Protein AF-A0A355GIW9-F1 (afdb_monomer_lite)

Structure (mmCIF, N/CA/C/O backbone):
data_AF-A0A355GIW9-F1
#
_entry.id   AF-A0A355GIW9-F1
#
loop_
_atom_site.group_PDB
_atom_site.id
_atom_site.type_symbol
_atom_site.label_atom_id
_atom_site.label_alt_id
_atom_site.label_comp_id
_atom_site.label_asym_id
_atom_site.label_entity_id
_atom_site.label_seq_id
_atom_site.pdbx_PDB_ins_code
_atom_site.Cartn_x
_atom_site.Cartn_y
_atom_site.Cartn_z
_atom_site.occupancy
_atom_site.B_iso_or_equiv
_atom_site.auth_seq_id
_atom_site.auth_comp_id
_atom_site.auth_asym_id
_atom_site.auth_atom_id
_atom_site.pdbx_PDB_model_num
ATOM 1 N N . ASN A 1 1 ? 7.119 7.080 -17.038 1.00 56.91 1 ASN A N 1
ATOM 2 C CA . ASN A 1 1 ? 6.873 5.894 -16.211 1.00 56.91 1 ASN A CA 1
ATOM 3 C C . ASN A 1 1 ? 5.396 5.656 -16.181 1.00 56.91 1 ASN A C 1
ATOM 5 O O . ASN A 1 1 ? 4.650 6.623 -16.058 1.00 56.91 1 ASN A O 1
ATOM 9 N N . THR A 1 2 ? 5.000 4.399 -16.321 1.00 73.69 2 THR A N 1
ATOM 10 C CA . THR A 1 2 ? 3.688 3.913 -15.894 1.00 73.69 2 THR A CA 1
ATOM 11 C C . THR A 1 2 ? 3.572 4.030 -14.368 1.00 73.69 2 THR A C 1
ATOM 13 O O . THR A 1 2 ? 4.429 4.629 -13.705 1.00 73.69 2 THR A O 1
ATOM 16 N N . PHE A 1 3 ? 2.480 3.539 -13.795 1.00 83.94 3 PHE A N 1
ATOM 17 C CA . PHE A 1 3 ? 2.420 3.336 -12.351 1.00 83.94 3 PHE A CA 1
ATOM 18 C C . PHE A 1 3 ? 3.537 2.382 -11.896 1.00 83.94 3 PHE A C 1
ATOM 20 O O . PHE A 1 3 ? 4.039 1.584 -12.685 1.00 83.94 3 PHE A O 1
ATOM 27 N N . ASN A 1 4 ? 3.918 2.440 -10.618 1.00 89.56 4 ASN A N 1
ATOM 28 C CA . ASN A 1 4 ? 4.514 1.251 -10.009 1.00 89.56 4 ASN A CA 1
ATOM 29 C C . ASN A 1 4 ? 3.419 0.176 -9.991 1.00 89.56 4 ASN A C 1
ATOM 31 O O . ASN A 1 4 ? 2.281 0.471 -9.626 1.00 89.56 4 ASN A O 1
ATOM 35 N N . GLU A 1 5 ? 3.737 -1.048 -10.389 1.00 92.94 5 GLU A N 1
ATOM 36 C CA . GLU A 1 5 ? 2.742 -2.106 -10.570 1.00 92.94 5 GLU A CA 1
ATOM 37 C C . GLU A 1 5 ? 3.078 -3.312 -9.700 1.00 92.94 5 GLU A C 1
ATOM 39 O O . GLU A 1 5 ? 4.201 -3.816 -9.708 1.00 92.94 5 GLU A O 1
ATOM 44 N N . ILE A 1 6 ? 2.082 -3.800 -8.963 1.00 95.31 6 ILE A N 1
ATOM 45 C CA . ILE A 1 6 ? 2.137 -5.098 -8.293 1.00 95.31 6 ILE A CA 1
ATOM 46 C C . ILE A 1 6 ? 1.327 -6.057 -9.159 1.00 95.31 6 ILE A C 1
ATOM 48 O O . ILE A 1 6 ? 0.108 -5.920 -9.289 1.00 95.31 6 ILE A O 1
ATOM 52 N N . ASN A 1 7 ? 2.024 -7.008 -9.776 1.00 94.38 7 ASN A N 1
ATOM 53 C CA . ASN A 1 7 ? 1.465 -7.913 -10.773 1.00 94.38 7 ASN A CA 1
ATOM 54 C C . ASN A 1 7 ? 1.304 -9.328 -10.213 1.00 94.38 7 ASN A C 1
ATOM 56 O O . ASN A 1 7 ? 2.216 -9.870 -9.591 1.00 94.38 7 ASN A O 1
ATOM 60 N N . PHE A 1 8 ? 0.155 -9.947 -10.485 1.00 92.12 8 PHE A N 1
ATOM 61 C CA . PHE A 1 8 ? -0.030 -11.384 -10.309 1.00 92.12 8 PHE A CA 1
ATOM 62 C C . PHE A 1 8 ? 0.311 -12.064 -11.634 1.00 92.12 8 PHE A C 1
ATOM 64 O O . PHE A 1 8 ? -0.435 -11.924 -12.601 1.00 92.12 8 PHE A O 1
ATOM 71 N N . LEU A 1 9 ? 1.470 -12.726 -11.699 1.00 92.31 9 LEU A N 1
ATOM 72 C CA . LEU A 1 9 ? 2.023 -13.226 -12.958 1.00 92.31 9 LEU A CA 1
ATOM 73 C C . LEU A 1 9 ? 1.238 -14.436 -13.475 1.00 92.31 9 LEU A C 1
ATOM 75 O O . LEU A 1 9 ? 1.176 -15.480 -12.827 1.00 92.31 9 LEU A O 1
ATOM 79 N N . ILE A 1 10 ? 0.682 -14.293 -14.674 1.00 91.12 10 ILE A N 1
ATOM 80 C CA . ILE A 1 10 ? -0.056 -15.328 -15.392 1.00 91.12 10 ILE A CA 1
ATOM 81 C C . ILE A 1 10 ? 0.784 -15.746 -16.607 1.00 91.12 10 ILE A C 1
ATOM 83 O O . ILE A 1 10 ? 1.201 -14.883 -17.385 1.00 91.12 10 ILE A O 1
ATOM 87 N N . PRO A 1 11 ? 1.049 -17.049 -16.805 1.00 92.06 11 PRO A N 1
ATOM 88 C CA . PRO A 1 11 ? 1.782 -17.522 -17.974 1.00 92.06 11 PRO A CA 1
ATOM 89 C C . PRO A 1 11 ? 1.174 -17.022 -19.292 1.00 92.06 11 PRO A C 1
ATOM 91 O O . PRO A 1 11 ? -0.037 -17.093 -19.493 1.00 92.06 11 PRO A O 1
ATOM 94 N N . GLY A 1 12 ? 2.024 -16.524 -20.193 1.00 89.94 12 GLY A N 1
ATOM 95 C CA . GLY A 1 12 ? 1.613 -16.012 -21.506 1.00 89.94 12 GLY A CA 1
ATOM 96 C C . GLY A 1 12 ? 0.966 -14.622 -21.494 1.00 89.94 12 GLY A C 1
ATOM 97 O O . GLY A 1 12 ? 0.492 -14.175 -22.536 1.00 89.94 12 GLY A O 1
ATOM 98 N N . LYS A 1 13 ? 0.925 -13.937 -20.345 1.00 92.25 13 LYS A N 1
ATOM 99 C CA . LYS A 1 13 ? 0.470 -12.547 -20.231 1.00 92.25 13 LYS A CA 1
ATOM 100 C C . LYS A 1 13 ? 1.646 -11.570 -20.192 1.00 92.25 13 LYS A C 1
ATOM 102 O O . LYS A 1 13 ? 2.731 -11.912 -19.724 1.00 92.25 13 LYS A O 1
ATOM 107 N N . ALA A 1 14 ? 1.404 -10.353 -20.673 1.00 92.62 14 ALA A N 1
ATOM 108 C CA . ALA A 1 14 ? 2.363 -9.253 -20.693 1.00 92.62 14 ALA A CA 1
ATOM 109 C C . ALA A 1 14 ? 1.962 -8.178 -19.678 1.00 92.62 14 ALA A C 1
ATOM 111 O O . ALA A 1 14 ? 0.774 -7.931 -19.504 1.00 92.62 14 ALA A O 1
ATOM 112 N N . TYR A 1 15 ? 2.926 -7.535 -19.021 1.00 91.31 15 TYR A N 1
ATOM 113 C CA . TYR A 1 15 ? 2.675 -6.529 -17.981 1.00 91.31 15 TYR A CA 1
ATOM 114 C C . TYR A 1 15 ? 3.550 -5.301 -18.212 1.00 91.31 15 TYR A C 1
ATOM 116 O O . TYR A 1 15 ? 4.698 -5.430 -18.644 1.00 91.31 15 TYR A O 1
ATOM 124 N N . GLY A 1 16 ? 3.022 -4.124 -17.888 1.00 88.44 16 GLY A N 1
ATOM 125 C CA . GLY A 1 16 ? 3.700 -2.857 -18.113 1.00 88.44 16 GLY A CA 1
ATOM 126 C C . GLY A 1 16 ? 3.882 -2.533 -19.599 1.00 88.44 16 GLY A C 1
ATOM 127 O O . GLY A 1 16 ? 3.046 -2.840 -20.446 1.00 88.44 16 GLY A O 1
ATOM 128 N N . VAL A 1 17 ? 4.987 -1.860 -19.917 1.00 87.38 17 VAL A N 1
ATOM 129 C CA . VAL A 1 17 ? 5.264 -1.362 -21.270 1.00 87.38 17 VAL A CA 1
ATOM 130 C C . VAL A 1 17 ? 6.021 -2.413 -22.093 1.00 87.38 17 VAL A C 1
ATOM 132 O O . VAL A 1 17 ? 7.031 -2.925 -21.601 1.00 87.38 17 VAL A O 1
ATOM 135 N N . PRO A 1 18 ? 5.625 -2.675 -23.358 1.00 88.62 18 PRO A N 1
ATOM 136 C CA . PRO A 1 18 ? 6.350 -3.583 -24.242 1.00 88.62 18 PRO A CA 1
ATOM 137 C C . PRO A 1 18 ? 7.831 -3.215 -24.373 1.00 88.62 18 PRO A C 1
ATOM 139 O O . PRO A 1 18 ? 8.194 -2.053 -24.590 1.00 88.62 18 PRO A O 1
ATOM 142 N N . SER A 1 19 ? 8.704 -4.216 -24.290 1.00 88.50 19 SER A N 1
ATOM 143 C CA . SER A 1 19 ? 10.127 -4.023 -24.543 1.00 88.50 19 SER A CA 1
ATOM 144 C C . SER A 1 19 ? 10.398 -3.770 -26.031 1.00 88.50 19 SER A C 1
ATOM 146 O O . SER A 1 19 ? 9.592 -4.070 -26.911 1.00 88.50 19 SER A O 1
ATOM 148 N N . GLN A 1 20 ? 11.603 -3.296 -26.358 1.00 89.50 20 GLN A N 1
ATOM 149 C CA . GLN A 1 20 ? 12.039 -3.196 -27.759 1.00 89.50 20 GLN A CA 1
ATOM 150 C C . GLN A 1 20 ? 12.025 -4.551 -28.485 1.00 89.50 20 GLN A C 1
ATOM 152 O O . GLN A 1 20 ? 11.912 -4.590 -29.708 1.00 89.50 20 GLN A O 1
ATOM 157 N N . SER A 1 21 ? 12.161 -5.663 -27.756 1.00 92.69 21 SER A N 1
ATOM 158 C CA . SER A 1 21 ? 12.080 -6.999 -28.349 1.00 92.69 21 SER A CA 1
ATOM 159 C C . SER A 1 21 ? 10.642 -7.372 -28.692 1.00 92.69 21 SER A C 1
ATOM 161 O O . SER A 1 21 ? 10.393 -7.816 -29.810 1.00 92.69 21 SER A O 1
ATOM 163 N N . ASP A 1 22 ? 9.710 -7.120 -27.771 1.00 92.06 22 ASP A N 1
ATOM 164 C CA . ASP A 1 22 ? 8.272 -7.346 -27.963 1.00 92.06 22 ASP A CA 1
ATOM 165 C C . ASP A 1 22 ? 7.765 -6.584 -29.194 1.00 92.06 22 ASP A C 1
ATOM 167 O O . ASP A 1 22 ? 7.114 -7.152 -30.069 1.00 92.06 22 ASP A O 1
ATOM 171 N N . LEU A 1 23 ? 8.180 -5.319 -29.342 1.00 91.50 23 LEU A N 1
ATOM 172 C CA . LEU A 1 23 ? 7.844 -4.487 -30.501 1.00 91.50 23 LEU A CA 1
ATOM 173 C C . LEU A 1 23 ? 8.399 -5.038 -31.822 1.00 91.50 23 LEU A C 1
ATOM 175 O O . LEU A 1 23 ? 7.697 -5.031 -32.833 1.00 91.50 23 LEU A O 1
ATOM 179 N N . ARG A 1 24 ? 9.653 -5.514 -31.837 1.00 94.94 24 ARG A N 1
ATOM 180 C CA . ARG A 1 24 ? 10.272 -6.085 -33.047 1.00 94.94 24 ARG A CA 1
ATOM 181 C C . ARG A 1 24 ? 9.613 -7.394 -33.467 1.00 94.94 24 ARG A C 1
ATOM 183 O O . ARG A 1 24 ? 9.392 -7.600 -34.658 1.00 94.94 24 ARG A O 1
ATOM 190 N N . ASN A 1 25 ? 9.306 -8.253 -32.500 1.00 95.00 25 ASN A N 1
ATOM 191 C CA . ASN A 1 25 ? 8.753 -9.582 -32.748 1.00 95.00 25 ASN A CA 1
ATOM 192 C C . ASN A 1 25 ? 7.223 -9.576 -32.867 1.00 95.00 25 ASN A C 1
ATOM 194 O O . ASN A 1 25 ? 6.648 -10.551 -33.339 1.00 95.00 25 ASN A O 1
ATOM 198 N N . LYS A 1 26 ? 6.573 -8.465 -32.493 1.00 92.38 26 LYS A N 1
ATOM 199 C CA . LYS A 1 26 ? 5.115 -8.316 -32.386 1.00 92.38 26 LYS A CA 1
ATOM 200 C C . LYS A 1 26 ? 4.488 -9.309 -31.402 1.00 92.38 26 LYS A C 1
ATOM 202 O O . LYS A 1 26 ? 3.400 -9.827 -31.637 1.00 92.38 26 LYS A O 1
ATOM 207 N N . GLU A 1 27 ? 5.177 -9.548 -30.296 1.00 91.31 27 GLU A N 1
ATOM 208 C CA . GLU A 1 27 ? 4.739 -10.417 -29.202 1.00 91.31 27 GLU A CA 1
ATOM 209 C C . GLU A 1 27 ? 4.403 -9.560 -27.977 1.00 91.31 27 GLU A C 1
ATOM 211 O O . GLU A 1 27 ? 4.882 -8.436 -27.876 1.00 91.31 27 GLU A O 1
ATOM 216 N N . ASN A 1 28 ? 3.578 -10.064 -27.050 1.00 88.50 28 ASN A N 1
ATOM 217 C CA . ASN A 1 28 ? 3.323 -9.414 -25.750 1.00 88.50 28 ASN A CA 1
ATOM 218 C C . ASN A 1 28 ? 2.837 -7.949 -25.830 1.00 88.50 28 ASN A C 1
ATOM 220 O O . ASN A 1 28 ? 3.116 -7.144 -24.945 1.00 88.50 28 ASN A O 1
ATOM 224 N N . LEU A 1 29 ? 2.125 -7.586 -26.902 1.00 87.81 29 LEU A N 1
ATOM 225 C CA . LEU A 1 29 ? 1.698 -6.202 -27.145 1.00 87.81 29 LEU A CA 1
ATOM 226 C C . LEU A 1 29 ? 0.423 -5.809 -26.385 1.00 87.81 29 LEU A C 1
ATOM 228 O O . LEU A 1 29 ? 0.154 -4.621 -26.223 1.00 87.81 29 LEU A O 1
ATOM 232 N N . GLU A 1 30 ? -0.369 -6.790 -25.952 1.00 91.06 30 GLU A N 1
ATOM 233 C CA . GLU A 1 30 ? -1.575 -6.562 -25.157 1.00 91.06 30 GLU A CA 1
ATOM 234 C C . GLU A 1 30 ? -1.224 -6.586 -23.667 1.00 91.06 30 GLU A C 1
ATOM 236 O O . GLU A 1 30 ? -0.907 -7.637 -23.103 1.00 91.06 30 GLU A O 1
ATOM 241 N N . GLU A 1 31 ? -1.277 -5.414 -23.034 1.00 89.88 31 GLU A N 1
ATOM 242 C CA . GLU A 1 31 ? -1.053 -5.271 -21.599 1.00 89.88 31 GLU A CA 1
ATOM 243 C C . GLU A 1 31 ? -2.137 -6.016 -20.809 1.00 89.88 31 GLU A C 1
ATOM 245 O O . GLU A 1 31 ? -3.339 -5.832 -21.000 1.00 89.88 31 GLU A O 1
ATOM 250 N N . THR A 1 32 ? -1.702 -6.829 -19.856 1.00 92.12 32 THR A N 1
ATOM 251 C CA . THR A 1 32 ? -2.548 -7.347 -18.788 1.00 92.12 32 THR A CA 1
ATOM 252 C C . THR A 1 32 ? -2.526 -6.366 -17.638 1.00 92.12 32 THR A C 1
ATOM 254 O O . THR A 1 32 ? -1.472 -6.083 -17.070 1.00 92.12 32 THR A O 1
ATOM 257 N N . ARG A 1 33 ? -3.713 -5.877 -17.278 1.00 90.44 33 ARG A N 1
ATOM 258 C CA . ARG A 1 33 ? -3.872 -4.910 -16.198 1.00 90.44 33 ARG A CA 1
ATOM 259 C C . ARG A 1 33 ? -3.238 -5.427 -14.907 1.00 90.44 33 ARG A C 1
ATOM 261 O O . ARG A 1 33 ? -3.508 -6.552 -14.479 1.00 90.44 33 ARG A O 1
ATOM 268 N N . ALA A 1 34 ? -2.433 -4.574 -14.282 1.00 93.31 34 ALA A N 1
ATOM 269 C CA . ALA A 1 34 ? -1.824 -4.870 -12.996 1.00 93.31 34 ALA A CA 1
ATOM 270 C C . ALA A 1 34 ? -2.870 -5.119 -11.906 1.00 93.31 34 ALA A C 1
ATOM 272 O O . ALA A 1 34 ? -3.926 -4.482 -11.886 1.00 93.31 34 ALA A O 1
ATOM 273 N N . ALA A 1 35 ? -2.540 -5.998 -10.956 1.00 94.62 35 ALA A N 1
ATOM 274 C CA . ALA A 1 35 ? -3.414 -6.255 -9.816 1.00 94.62 35 ALA A CA 1
ATOM 275 C C . ALA A 1 35 ? -3.524 -5.019 -8.914 1.00 94.62 35 ALA A C 1
ATOM 277 O O . ALA A 1 35 ? -4.592 -4.709 -8.392 1.00 94.62 35 ALA A O 1
ATOM 278 N N . ILE A 1 36 ? -2.423 -4.283 -8.749 1.00 95.50 36 ILE A N 1
ATOM 279 C CA . ILE A 1 36 ? -2.423 -2.998 -8.051 1.00 95.50 36 ILE A CA 1
ATOM 280 C C . ILE A 1 36 ? -1.559 -2.012 -8.828 1.00 95.50 36 ILE A C 1
ATOM 282 O O . ILE A 1 36 ? -0.366 -2.241 -9.026 1.00 95.50 36 ILE A O 1
ATOM 286 N N . GLN A 1 37 ? -2.158 -0.892 -9.225 1.00 93.25 37 GLN A N 1
ATOM 287 C CA . GLN A 1 37 ? -1.441 0.284 -9.711 1.00 93.25 37 GLN A CA 1
ATOM 288 C C . GLN A 1 37 ? -1.155 1.188 -8.511 1.00 93.25 37 GLN A C 1
ATOM 290 O O . GLN A 1 37 ? -2.064 1.796 -7.948 1.00 93.25 37 GLN A O 1
ATOM 295 N N . VAL A 1 38 ? 0.102 1.240 -8.076 1.00 93.50 38 VAL A N 1
ATOM 296 C CA . VAL A 1 38 ? 0.498 1.993 -6.885 1.00 93.50 38 VAL A CA 1
ATOM 297 C C . VAL A 1 38 ? 0.581 3.489 -7.235 1.00 93.50 38 VAL A C 1
ATOM 299 O O . VAL A 1 38 ? 1.312 3.859 -8.161 1.00 93.50 38 VAL A O 1
ATOM 302 N N . PRO A 1 39 ? -0.142 4.368 -6.513 1.00 88.06 39 PRO A N 1
ATOM 303 C CA . PRO A 1 39 ? -0.244 5.785 -6.850 1.00 88.06 39 PRO A CA 1
ATOM 304 C C . PRO A 1 39 ? 1.096 6.530 -6.954 1.00 88.06 39 PRO A C 1
ATOM 306 O O . PRO A 1 39 ? 1.987 6.371 -6.116 1.00 88.06 39 PRO A O 1
ATOM 309 N N . HIS A 1 40 ? 1.187 7.440 -7.927 1.00 84.69 40 HIS A N 1
ATOM 310 C CA . HIS A 1 40 ? 2.259 8.430 -8.082 1.00 84.69 40 HIS A CA 1
ATOM 311 C C . HIS A 1 40 ? 1.661 9.843 -7.915 1.00 84.69 40 HIS A C 1
ATOM 313 O O . HIS A 1 40 ? 0.534 10.066 -8.347 1.00 84.69 40 HIS A O 1
ATOM 319 N N . PRO A 1 41 ? 2.353 10.824 -7.303 1.00 84.31 41 PRO A N 1
ATOM 320 C CA . PRO A 1 41 ? 3.707 10.781 -6.749 1.00 84.31 41 PRO A CA 1
ATOM 321 C C . PRO A 1 41 ? 3.765 10.274 -5.301 1.00 84.31 41 PRO A C 1
ATOM 323 O O . PRO A 1 41 ? 4.744 10.563 -4.617 1.00 84.31 41 PRO A O 1
ATOM 326 N N . TRP A 1 42 ? 2.733 9.569 -4.819 1.00 89.50 42 TRP A N 1
ATOM 327 C CA . TRP A 1 42 ? 2.754 8.974 -3.480 1.00 89.50 42 TRP A CA 1
ATOM 328 C C . TRP A 1 42 ? 3.908 7.979 -3.323 1.00 89.50 42 TRP A C 1
ATOM 330 O O . TRP A 1 42 ? 4.671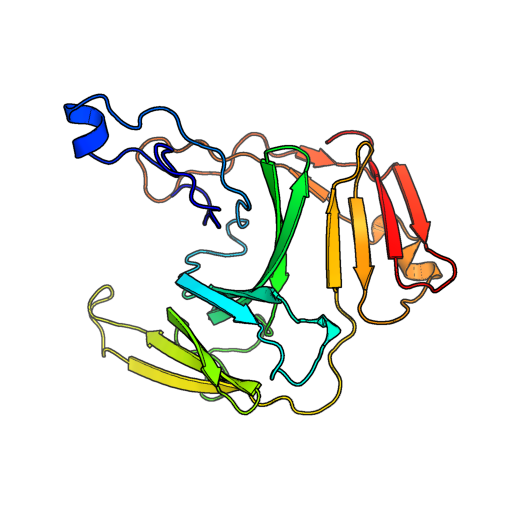 8.070 -2.376 1.00 89.50 42 TRP A O 1
ATOM 340 N N . THR A 1 43 ? 4.098 7.099 -4.300 1.00 91.50 43 THR A N 1
ATOM 341 C CA . THR A 1 43 ? 5.326 6.313 -4.471 1.00 91.50 43 THR A CA 1
ATOM 342 C C . THR A 1 43 ? 6.029 6.737 -5.755 1.00 91.50 43 THR A C 1
ATOM 344 O O . THR A 1 43 ? 5.407 7.319 -6.653 1.00 91.50 43 THR A O 1
ATOM 347 N N . ARG A 1 44 ? 7.333 6.472 -5.863 1.00 89.06 44 ARG A N 1
ATOM 348 C CA . ARG A 1 44 ? 8.113 6.756 -7.077 1.00 89.06 44 ARG A CA 1
ATOM 349 C C . ARG A 1 44 ? 8.926 5.573 -7.568 1.00 89.06 44 ARG A C 1
ATOM 351 O O . ARG A 1 44 ? 9.152 5.488 -8.769 1.00 89.06 44 ARG A O 1
ATOM 358 N N . SER A 1 45 ? 9.341 4.680 -6.680 1.00 90.38 45 SER A N 1
ATOM 359 C CA . SER A 1 45 ? 10.150 3.515 -7.017 1.00 90.38 45 SER A CA 1
ATOM 360 C C . SER A 1 45 ? 9.923 2.442 -5.960 1.00 90.38 45 SER A C 1
ATOM 362 O O . SER A 1 45 ? 10.644 2.362 -4.959 1.00 90.38 45 SER A O 1
ATOM 364 N N . VAL A 1 46 ? 8.886 1.634 -6.183 1.00 94.56 46 VAL A N 1
ATOM 365 C CA . VAL A 1 46 ? 8.593 0.466 -5.351 1.00 94.56 46 VAL A CA 1
ATOM 366 C C . VAL A 1 46 ? 9.425 -0.699 -5.874 1.00 94.56 46 VAL A C 1
ATOM 368 O O . VAL A 1 46 ? 9.328 -1.062 -7.041 1.00 94.56 46 VAL A O 1
ATOM 371 N N . ASN A 1 47 ? 10.259 -1.263 -5.008 1.00 94.06 47 ASN A N 1
ATOM 372 C CA . ASN A 1 47 ? 11.230 -2.300 -5.344 1.00 94.06 47 ASN A CA 1
ATOM 373 C C . ASN A 1 47 ? 10.857 -3.615 -4.657 1.00 94.06 47 ASN A C 1
ATOM 375 O O . ASN A 1 47 ? 9.711 -4.038 -4.762 1.00 94.06 47 ASN A O 1
ATOM 379 N N . GLY A 1 48 ? 11.804 -4.272 -3.980 1.00 95.62 48 GLY A N 1
ATOM 380 C CA . GLY A 1 48 ? 11.631 -5.598 -3.398 1.00 95.62 48 GLY A CA 1
ATOM 381 C C . GLY A 1 48 ? 10.288 -5.776 -2.697 1.00 95.62 48 GLY A C 1
ATOM 382 O O . GLY A 1 48 ? 9.886 -4.945 -1.879 1.00 95.62 48 GLY A O 1
ATOM 383 N N . LEU A 1 49 ? 9.617 -6.871 -3.045 1.00 97.19 49 LEU A N 1
ATOM 384 C CA . LEU A 1 49 ? 8.336 -7.269 -2.484 1.00 97.19 49 LEU A CA 1
ATOM 385 C C . LEU A 1 49 ? 8.507 -8.545 -1.661 1.00 97.19 49 LEU A C 1
ATOM 387 O O . LEU A 1 49 ? 9.297 -9.423 -2.010 1.00 97.19 49 LEU A O 1
ATOM 391 N N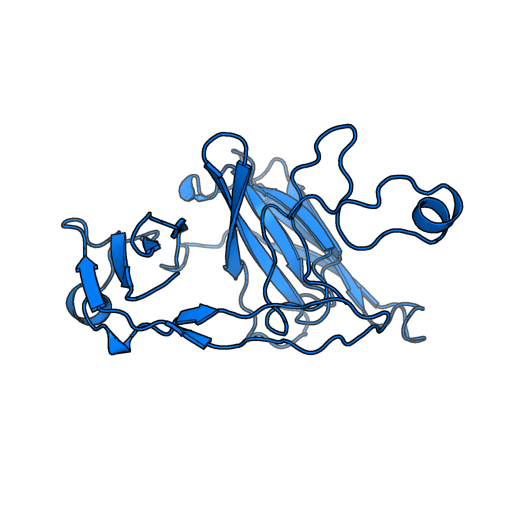 . THR A 1 50 ? 7.738 -8.675 -0.587 1.00 96.94 50 THR A N 1
ATOM 392 C CA . THR A 1 50 ? 7.598 -9.935 0.155 1.00 96.94 50 THR A CA 1
ATOM 393 C C . THR A 1 50 ? 6.199 -10.041 0.750 1.00 96.94 50 THR A C 1
ATOM 395 O O . THR A 1 50 ? 5.467 -9.055 0.774 1.00 96.94 50 THR A O 1
ATOM 398 N N . CYS A 1 51 ? 5.819 -11.220 1.230 1.00 96.62 51 CYS A N 1
ATOM 399 C CA . CYS A 1 51 ? 4.592 -11.408 2.004 1.00 96.62 51 CYS A CA 1
ATOM 400 C C . CYS A 1 51 ? 4.943 -11.574 3.482 1.00 96.62 51 CYS A C 1
ATOM 402 O O . CYS A 1 51 ? 5.953 -12.194 3.823 1.00 96.62 51 CYS A O 1
ATOM 404 N N . ILE A 1 52 ? 4.109 -11.029 4.362 1.00 96.69 52 ILE A N 1
ATOM 405 C CA . ILE A 1 52 ? 4.274 -11.139 5.808 1.00 96.69 52 ILE A CA 1
ATOM 406 C C . ILE A 1 52 ? 3.932 -12.576 6.223 1.00 96.69 52 ILE A C 1
ATOM 408 O O . ILE A 1 52 ? 2.791 -13.010 6.058 1.00 96.69 52 ILE A O 1
ATOM 412 N N . PRO A 1 53 ? 4.891 -13.335 6.771 1.00 96.19 53 PRO A N 1
ATOM 413 C CA . PRO A 1 53 ? 4.679 -14.733 7.102 1.00 96.19 53 PRO A CA 1
ATOM 414 C C . PRO A 1 53 ? 4.082 -14.899 8.507 1.00 96.19 53 PRO A C 1
ATOM 416 O O . PRO A 1 53 ? 4.104 -13.984 9.331 1.00 96.19 53 PRO A O 1
ATOM 419 N N . LYS A 1 54 ? 3.626 -16.117 8.817 1.00 95.44 54 LYS A N 1
ATOM 420 C CA . LYS A 1 54 ? 2.958 -16.455 10.088 1.00 95.44 54 LYS A CA 1
ATOM 421 C C . LYS A 1 54 ? 3.832 -16.326 11.340 1.00 95.44 54 LYS A C 1
ATOM 423 O O . LYS A 1 54 ? 3.305 -16.314 12.444 1.00 95.44 54 LYS A O 1
ATO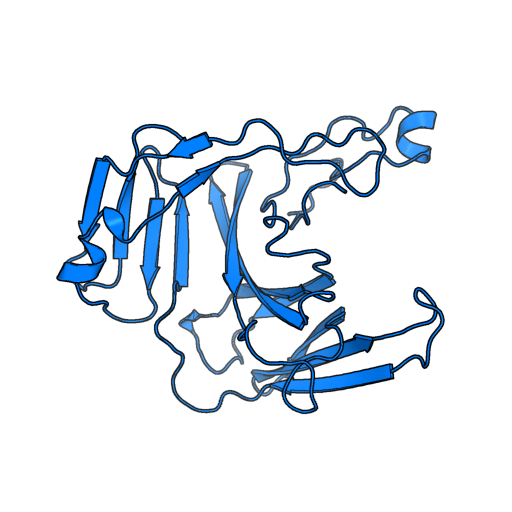M 428 N N . GLN A 1 55 ? 5.156 -16.249 11.197 1.00 92.75 55 GLN A N 1
ATOM 429 C CA . GLN A 1 55 ? 6.053 -15.966 12.324 1.00 92.75 55 GLN A CA 1
ATOM 430 C C . GLN A 1 55 ? 6.126 -14.477 12.702 1.00 92.75 55 GLN A C 1
ATOM 432 O O . GLN A 1 55 ? 6.826 -14.129 13.649 1.00 92.75 55 GLN A O 1
ATOM 437 N N . PHE A 1 56 ? 5.469 -13.582 11.959 1.00 95.00 56 PHE A N 1
ATOM 438 C CA . PHE A 1 56 ? 5.406 -12.172 12.332 1.00 95.00 56 PHE A CA 1
ATOM 439 C C . PHE A 1 56 ? 4.593 -11.981 13.625 1.00 95.00 56 PHE A C 1
ATOM 441 O O . PHE A 1 56 ? 3.702 -12.764 13.935 1.00 95.00 56 PHE A O 1
ATOM 448 N N . ALA A 1 57 ? 4.887 -10.933 14.397 1.00 93.19 57 ALA A N 1
ATOM 449 C CA . ALA A 1 57 ? 4.291 -10.760 15.727 1.00 93.19 57 ALA A CA 1
ATOM 450 C C . ALA A 1 57 ? 2.783 -10.441 15.716 1.00 93.19 57 ALA A C 1
ATOM 452 O O . ALA A 1 57 ? 2.130 -10.566 16.750 1.00 93.19 57 ALA A O 1
ATOM 453 N N . TYR A 1 58 ? 2.236 -10.009 14.576 1.00 93.06 58 TYR A N 1
ATOM 454 C CA . TYR A 1 58 ? 0.841 -9.591 14.456 1.00 93.06 58 TYR A CA 1
ATOM 455 C C . TYR A 1 58 ? 0.131 -10.399 13.371 1.00 93.06 58 TYR A C 1
ATOM 457 O O . TYR A 1 58 ? 0.367 -10.200 12.179 1.00 93.06 58 TYR A O 1
ATOM 465 N N . ASP A 1 59 ? -0.776 -11.271 13.798 1.00 94.06 59 ASP A N 1
ATOM 466 C CA . ASP A 1 59 ? -1.570 -12.153 12.936 1.00 94.06 59 ASP A CA 1
ATOM 467 C C . ASP A 1 59 ? -2.460 -11.410 11.935 1.00 94.06 59 ASP A C 1
ATOM 469 O O . ASP A 1 59 ? -2.609 -11.827 10.790 1.00 94.06 59 ASP A O 1
ATOM 473 N N . SER A 1 60 ? -2.975 -10.249 12.334 1.00 93.69 60 SER A N 1
ATOM 474 C CA . SER A 1 60 ? -3.777 -9.349 11.502 1.00 93.69 60 SER A CA 1
ATOM 475 C C . SER A 1 60 ? -3.059 -8.832 10.249 1.00 93.69 60 SER A C 1
ATOM 477 O O . SER A 1 60 ? -3.707 -8.222 9.396 1.00 93.69 60 SER A O 1
ATOM 479 N N . LEU A 1 61 ? -1.747 -9.061 10.146 1.00 95.38 61 LEU A N 1
ATOM 480 C CA . LEU A 1 61 ? -0.905 -8.683 9.016 1.00 95.38 61 LEU A CA 1
ATOM 481 C C . LEU A 1 61 ? -0.447 -9.878 8.168 1.00 95.38 61 LEU A C 1
ATOM 483 O O . LEU A 1 61 ? 0.202 -9.659 7.150 1.00 95.38 61 LEU A O 1
ATOM 487 N N . PHE A 1 62 ? -0.754 -11.121 8.548 1.00 96.19 62 PHE A N 1
ATOM 488 C CA . PHE A 1 62 ? -0.322 -12.300 7.792 1.00 96.19 62 PHE A CA 1
ATOM 489 C C . PHE A 1 62 ? -0.826 -12.282 6.348 1.00 96.19 62 PHE A C 1
ATOM 491 O O . PHE A 1 62 ? -1.922 -11.800 6.064 1.00 96.19 62 PHE A O 1
ATOM 498 N N . ASP A 1 63 ? 0.008 -12.802 5.447 1.00 95.50 63 ASP A N 1
ATOM 499 C CA . ASP A 1 63 ? -0.218 -12.927 4.002 1.00 95.50 63 ASP A CA 1
ATOM 500 C C . ASP A 1 63 ? -0.391 -11.593 3.252 1.00 95.50 63 ASP A C 1
ATOM 502 O O . ASP A 1 63 ? -0.526 -11.565 2.029 1.00 95.50 63 ASP A O 1
ATOM 506 N N . GLN A 1 64 ? -0.313 -10.465 3.957 1.00 97.00 64 GLN A N 1
ATOM 507 C CA . GLN A 1 64 ? -0.277 -9.148 3.340 1.00 97.00 64 GLN A CA 1
ATOM 508 C C . GLN A 1 64 ? 1.115 -8.873 2.783 1.00 97.00 64 GLN A C 1
ATOM 510 O O . GLN A 1 64 ? 2.128 -9.357 3.291 1.00 97.00 64 GLN A O 1
ATOM 515 N N . GLY A 1 65 ? 1.172 -8.082 1.725 1.00 97.62 65 GLY A N 1
ATOM 516 C CA . GLY A 1 65 ? 2.411 -7.753 1.055 1.00 97.62 65 GLY A CA 1
ATOM 517 C C . GLY A 1 65 ? 3.146 -6.581 1.692 1.00 97.62 65 GLY A C 1
ATOM 518 O O . GLY A 1 65 ? 2.526 -5.672 2.240 1.00 97.62 65 GLY A O 1
ATOM 519 N N . LEU A 1 66 ? 4.468 -6.574 1.561 1.00 97.94 66 LEU A N 1
ATOM 520 C CA . LEU A 1 66 ? 5.350 -5.442 1.834 1.00 97.94 66 LEU A CA 1
ATOM 521 C C . LEU A 1 66 ? 6.080 -5.045 0.557 1.00 97.94 66 LEU A C 1
ATOM 523 O O . LEU A 1 66 ? 6.439 -5.914 -0.235 1.00 97.94 66 LEU A O 1
ATOM 527 N N . GLY A 1 67 ? 6.343 -3.751 0.393 1.00 97.75 67 GLY A N 1
ATOM 528 C CA . GLY A 1 67 ? 7.144 -3.222 -0.707 1.00 97.75 67 GLY A CA 1
ATOM 529 C C . GLY A 1 67 ? 8.094 -2.115 -0.267 1.00 97.75 67 GLY A C 1
ATOM 530 O O . GLY A 1 67 ? 7.815 -1.375 0.676 1.00 97.75 67 GLY A O 1
ATOM 531 N N . CYS A 1 68 ? 9.226 -2.006 -0.952 1.00 97.12 68 CYS A N 1
ATOM 532 C CA . CYS A 1 68 ? 10.291 -1.054 -0.642 1.00 97.12 68 CYS A CA 1
ATOM 533 C C . CYS A 1 68 ? 10.195 0.221 -1.494 1.00 97.12 68 CYS A C 1
ATOM 535 O O . CYS A 1 68 ? 10.587 0.188 -2.656 1.00 97.12 68 CYS A O 1
ATOM 537 N N . GLU A 1 69 ? 9.725 1.345 -0.940 1.00 95.06 69 GLU A N 1
ATOM 538 C CA . GLU A 1 69 ? 9.721 2.632 -1.652 1.00 95.06 69 GLU A CA 1
ATOM 539 C C . GLU A 1 69 ? 11.064 3.353 -1.470 1.00 95.06 69 GLU A C 1
ATOM 541 O O . GLU A 1 69 ? 11.367 3.908 -0.410 1.00 95.06 69 GLU A O 1
ATOM 546 N N . TYR A 1 70 ? 11.869 3.358 -2.531 1.00 93.06 70 TYR A N 1
ATOM 547 C CA . TYR A 1 70 ? 13.244 3.852 -2.518 1.00 93.06 70 TYR A CA 1
ATOM 548 C C . TYR A 1 70 ? 13.340 5.364 -2.331 1.00 93.06 70 TYR A C 1
ATOM 550 O O . TYR A 1 70 ? 14.072 5.840 -1.466 1.00 93.06 70 TYR A O 1
ATOM 558 N N . ASN A 1 71 ? 12.621 6.137 -3.150 1.00 89.62 71 ASN A N 1
ATOM 559 C CA . ASN A 1 71 ? 12.829 7.582 -3.217 1.00 89.62 71 ASN A CA 1
ATOM 560 C C . ASN A 1 71 ? 12.324 8.285 -1.962 1.00 89.62 71 ASN A C 1
ATOM 562 O O . ASN A 1 71 ? 12.980 9.203 -1.472 1.00 89.62 71 ASN A O 1
ATOM 566 N N . GLN A 1 72 ? 11.150 7.872 -1.481 1.00 90.25 72 GLN A N 1
ATOM 567 C CA . GLN A 1 72 ? 10.529 8.458 -0.295 1.00 90.25 72 GLN A CA 1
ATOM 568 C C . GLN A 1 72 ? 10.876 7.727 1.006 1.00 90.25 72 GLN A C 1
ATOM 570 O O . GLN A 1 72 ? 10.522 8.209 2.076 1.00 90.25 72 GLN A O 1
ATOM 575 N N . ARG A 1 73 ? 11.636 6.626 0.922 1.00 92.50 73 ARG A N 1
ATOM 576 C CA . ARG A 1 73 ? 12.306 5.979 2.058 1.00 92.50 73 ARG A CA 1
ATOM 577 C C . ARG A 1 73 ? 11.334 5.508 3.134 1.00 92.50 73 ARG A C 1
ATOM 579 O O . ARG A 1 73 ? 11.462 5.831 4.310 1.00 92.50 73 ARG A O 1
ATOM 586 N N . PHE A 1 74 ? 10.373 4.699 2.713 1.00 94.19 74 PHE A N 1
ATOM 587 C CA . PHE A 1 74 ? 9.475 3.974 3.602 1.00 94.19 74 PHE A CA 1
ATOM 588 C C . PHE A 1 74 ? 9.147 2.603 3.017 1.00 94.19 74 PHE A C 1
ATOM 590 O O . PHE A 1 74 ? 9.439 2.302 1.859 1.00 94.19 74 PHE A O 1
ATOM 597 N N . LEU A 1 75 ? 8.524 1.756 3.827 1.00 96.44 75 LEU A N 1
ATOM 598 C CA . LEU A 1 75 ? 7.890 0.541 3.344 1.00 96.44 75 LEU A CA 1
ATOM 599 C C . LEU A 1 75 ? 6.402 0.795 3.111 1.00 96.44 75 LEU A C 1
ATOM 601 O O . LEU A 1 75 ? 5.732 1.428 3.934 1.00 96.44 75 LEU A O 1
ATOM 605 N N . ILE A 1 76 ? 5.881 0.258 2.013 1.00 97.50 76 ILE A N 1
ATOM 606 C CA . ILE A 1 76 ? 4.442 0.114 1.799 1.00 97.50 76 ILE A CA 1
ATOM 607 C C . ILE A 1 76 ? 3.976 -1.254 2.277 1.00 97.50 76 ILE A C 1
ATOM 609 O O . ILE A 1 76 ? 4.738 -2.221 2.281 1.00 97.50 76 ILE A O 1
ATOM 613 N N . ARG A 1 77 ? 2.696 -1.332 2.621 1.00 97.06 77 ARG A N 1
ATOM 614 C CA . ARG A 1 77 ? 1.936 -2.570 2.753 1.00 97.06 77 ARG A CA 1
ATOM 615 C C . ARG A 1 77 ? 0.926 -2.651 1.620 1.00 97.06 77 ARG A C 1
ATOM 617 O O . ARG A 1 77 ? 0.423 -1.616 1.191 1.00 97.06 77 ARG A O 1
ATOM 624 N N . PHE A 1 78 ? 0.573 -3.848 1.178 1.00 98.06 78 PHE A N 1
ATOM 625 C CA . PHE A 1 78 ? -0.528 -4.036 0.241 1.00 98.06 78 PHE A CA 1
ATOM 626 C C . PHE A 1 78 ? -1.378 -5.260 0.576 1.00 98.06 78 PHE A C 1
ATOM 628 O O . PHE A 1 78 ? -0.897 -6.237 1.148 1.00 98.06 78 PHE A O 1
ATOM 635 N N . THR A 1 79 ? -2.654 -5.200 0.218 1.00 97.94 79 THR A N 1
ATOM 636 C CA . THR A 1 79 ? -3.603 -6.319 0.282 1.00 97.94 79 THR A CA 1
ATOM 637 C C . THR A 1 79 ? -4.070 -6.659 -1.122 1.00 97.94 79 THR A C 1
ATOM 639 O O . THR A 1 79 ? -4.093 -5.794 -1.996 1.00 97.94 79 THR A O 1
ATOM 642 N N . THR A 1 80 ? -4.439 -7.919 -1.345 1.00 95.62 80 THR A N 1
ATOM 643 C CA . THR A 1 80 ? -4.985 -8.379 -2.626 1.00 95.62 80 THR A CA 1
ATOM 644 C C . THR A 1 80 ? -6.325 -9.067 -2.418 1.00 95.62 80 THR A C 1
ATOM 646 O O . THR A 1 80 ? -6.571 -9.675 -1.379 1.00 95.62 80 THR A O 1
ATOM 649 N N . GLN A 1 81 ? -7.191 -8.961 -3.418 1.00 94.31 81 GLN A N 1
ATOM 650 C CA . GLN A 1 81 ? -8.522 -9.551 -3.459 1.00 94.31 81 GLN A CA 1
ATOM 651 C C . GLN A 1 81 ? -8.693 -10.254 -4.797 1.00 94.31 81 GLN A C 1
ATOM 653 O O . GLN A 1 81 ? -8.498 -9.647 -5.851 1.00 94.31 81 GLN A O 1
ATOM 658 N N . LYS A 1 82 ? -9.097 -11.524 -4.761 1.00 93.31 82 LYS A N 1
ATOM 659 C CA . LYS A 1 82 ? -9.552 -12.224 -5.960 1.00 93.31 82 LYS A CA 1
ATOM 660 C C . LYS A 1 82 ? -11.019 -11.874 -6.213 1.00 93.31 82 LYS A C 1
ATOM 662 O O . LYS A 1 82 ? -11.864 -12.140 -5.362 1.00 93.31 82 LYS A O 1
ATOM 667 N N . VAL A 1 83 ? -11.312 -11.310 -7.380 1.00 91.69 83 VAL A N 1
ATOM 668 C CA . VAL A 1 83 ? -12.658 -10.929 -7.824 1.00 91.69 83 VAL A CA 1
ATOM 669 C C . VAL A 1 83 ? -12.925 -11.609 -9.163 1.00 91.69 83 VAL A C 1
ATOM 671 O O . VAL A 1 83 ? -12.396 -11.209 -10.200 1.00 91.69 83 VAL A O 1
ATOM 674 N N . GLY A 1 84 ? -13.708 -12.691 -9.127 1.00 91.75 84 GLY A N 1
ATOM 675 C CA . GLY A 1 84 ? -13.854 -13.588 -10.275 1.00 91.75 84 GLY A CA 1
ATOM 676 C C . GLY A 1 84 ? -12.493 -14.142 -10.710 1.00 91.75 84 GLY A C 1
ATOM 677 O O . GLY A 1 84 ? -11.781 -14.751 -9.906 1.00 91.75 84 GLY A O 1
ATOM 678 N N . ASP A 1 85 ? -12.124 -13.880 -11.962 1.00 90.94 85 ASP A N 1
ATOM 679 C CA . ASP A 1 85 ? -10.848 -14.301 -12.557 1.00 90.94 85 ASP A CA 1
ATOM 680 C C . ASP A 1 85 ? -9.743 -13.237 -12.467 1.00 90.94 85 ASP A C 1
ATOM 682 O O . ASP A 1 85 ? -8.624 -13.463 -12.925 1.00 90.94 85 ASP A O 1
ATOM 686 N N . THR A 1 86 ? -10.031 -12.078 -11.868 1.00 91.06 86 THR A N 1
ATOM 687 C CA . THR A 1 86 ? -9.074 -10.972 -11.727 1.00 91.06 86 THR A CA 1
ATOM 688 C C . THR A 1 86 ? -8.587 -10.854 -10.284 1.00 91.06 86 THR A C 1
ATOM 690 O O . THR A 1 86 ? -9.266 -11.258 -9.338 1.00 91.06 86 THR A O 1
ATOM 693 N N . VAL A 1 87 ? -7.394 -10.291 -10.107 1.00 94.19 87 VAL A N 1
ATOM 694 C CA . VAL A 1 87 ? -6.878 -9.877 -8.800 1.00 94.19 87 VAL A CA 1
ATOM 695 C C . VAL A 1 87 ? -6.826 -8.359 -8.780 1.00 94.19 87 VAL A C 1
ATOM 697 O O . VAL A 1 87 ? -6.330 -7.753 -9.723 1.00 94.19 87 VAL A O 1
ATOM 700 N N . GLN A 1 88 ? -7.330 -7.761 -7.710 1.00 94.12 88 GLN A N 1
ATOM 701 C CA . GLN A 1 88 ? -7.214 -6.333 -7.428 1.00 94.12 88 GLN A CA 1
ATOM 702 C C . GLN A 1 88 ? -6.595 -6.125 -6.044 1.00 94.12 88 GLN A C 1
ATOM 704 O O . GLN A 1 88 ? -6.353 -7.092 -5.317 1.00 94.12 88 GLN A O 1
ATOM 709 N N . GLY A 1 89 ? -6.372 -4.881 -5.634 1.00 95.75 89 GLY A N 1
ATOM 710 C CA . GLY A 1 89 ? -5.906 -4.612 -4.283 1.00 95.75 89 GLY A CA 1
ATOM 711 C C . GLY A 1 89 ? -5.691 -3.142 -3.982 1.00 95.75 89 GLY A C 1
ATOM 712 O O . GLY A 1 89 ? -6.031 -2.262 -4.772 1.00 95.75 89 GLY A O 1
ATOM 713 N N . ALA A 1 90 ? -5.113 -2.894 -2.815 1.00 97.06 90 ALA A N 1
ATOM 714 C CA . ALA A 1 90 ? -4.846 -1.559 -2.315 1.00 97.06 90 ALA A CA 1
ATOM 715 C C . ALA A 1 90 ? -3.524 -1.518 -1.550 1.00 97.06 90 ALA A C 1
ATOM 717 O O . ALA A 1 90 ? -3.032 -2.527 -1.040 1.00 97.06 90 ALA A O 1
ATOM 718 N N . THR A 1 91 ? -2.947 -0.324 -1.487 1.00 97.19 91 THR A N 1
ATOM 719 C CA . THR A 1 91 ? -1.648 -0.054 -0.871 1.00 97.19 91 THR A CA 1
ATOM 720 C C . THR A 1 91 ? -1.776 0.965 0.252 1.00 97.19 91 THR A C 1
ATOM 722 O O . THR A 1 91 ? -2.552 1.914 0.157 1.00 97.19 91 THR A O 1
ATOM 725 N N . TYR A 1 92 ? -0.959 0.801 1.285 1.00 96.44 92 TYR A N 1
ATOM 726 C CA . TYR A 1 92 ? -0.940 1.608 2.501 1.00 96.44 92 TYR A CA 1
ATOM 727 C C . TYR A 1 92 ? 0.504 1.880 2.906 1.00 96.44 92 TYR A C 1
ATOM 729 O O . TYR A 1 92 ? 1.420 1.161 2.504 1.00 96.44 92 TYR A O 1
ATOM 737 N N . TYR A 1 93 ? 0.721 2.863 3.771 1.00 95.06 93 TYR A N 1
ATOM 738 C CA . TYR A 1 93 ? 1.985 2.939 4.496 1.00 95.06 93 TYR A CA 1
ATOM 739 C C . TYR A 1 93 ? 2.133 1.735 5.434 1.00 95.06 93 TYR A C 1
ATOM 741 O O . TYR A 1 93 ? 1.188 1.370 6.135 1.00 95.06 93 TYR A O 1
ATOM 749 N N . PHE A 1 94 ? 3.324 1.138 5.468 1.00 94.88 94 PHE A N 1
ATOM 750 C CA . PHE A 1 94 ? 3.714 0.195 6.517 1.00 94.88 94 PHE A CA 1
ATOM 751 C C . PHE A 1 94 ? 4.564 0.890 7.582 1.00 94.88 94 PHE A C 1
ATOM 753 O O . PHE A 1 94 ? 4.320 0.738 8.777 1.00 94.88 94 PHE A O 1
ATOM 760 N N . THR A 1 95 ? 5.535 1.694 7.147 1.00 92.56 95 THR A N 1
ATOM 761 C CA . THR A 1 95 ? 6.298 2.586 8.025 1.00 92.56 95 THR A CA 1
ATOM 762 C C . THR A 1 95 ? 5.910 4.036 7.797 1.00 92.56 95 THR A C 1
ATOM 764 O O . THR A 1 95 ? 5.351 4.401 6.764 1.00 92.56 95 THR A O 1
ATOM 767 N N . ARG A 1 96 ? 6.244 4.882 8.770 1.00 87.88 96 ARG A N 1
ATOM 768 C CA . ARG A 1 96 ? 6.104 6.331 8.655 1.00 87.88 96 ARG A CA 1
ATOM 769 C C . ARG A 1 96 ? 6.908 6.872 7.469 1.00 87.88 96 ARG A C 1
ATOM 771 O O . ARG A 1 96 ? 8.048 6.465 7.269 1.00 87.88 96 ARG A O 1
ATOM 778 N N . ALA A 1 97 ? 6.309 7.798 6.726 1.00 85.88 97 ALA A N 1
ATOM 779 C CA . ALA A 1 97 ? 6.944 8.517 5.617 1.00 85.88 97 ALA A CA 1
ATOM 780 C C . ALA A 1 97 ? 7.373 9.944 5.992 1.00 85.88 97 ALA A C 1
ATOM 782 O O . ALA A 1 97 ? 8.035 10.625 5.218 1.00 85.88 97 ALA A O 1
ATOM 783 N N . ASP A 1 98 ? 6.992 10.402 7.183 1.00 83.81 98 ASP A N 1
ATOM 784 C CA . ASP A 1 98 ? 7.298 11.723 7.731 1.00 83.81 98 ASP A CA 1
ATOM 785 C C . ASP A 1 98 ? 8.555 11.722 8.620 1.00 83.81 98 ASP A C 1
ATOM 787 O O . ASP A 1 98 ? 8.833 12.703 9.308 1.00 83.81 98 ASP A O 1
ATOM 791 N N . VAL A 1 99 ? 9.319 10.625 8.622 1.00 79.88 99 VAL A N 1
ATOM 792 C CA . VAL A 1 99 ? 10.598 10.529 9.335 1.00 79.88 99 VAL A CA 1
ATOM 793 C C . VAL A 1 99 ? 11.722 10.922 8.369 1.00 79.88 99 VAL A C 1
ATOM 795 O O . VAL A 1 99 ? 11.816 10.339 7.286 1.00 79.88 99 VAL A O 1
ATOM 798 N N . PRO A 1 100 ? 12.583 11.895 8.710 1.00 73.75 100 PRO A N 1
ATOM 799 C CA . PRO A 1 100 ? 13.732 12.245 7.884 1.00 73.75 100 PRO A CA 1
ATOM 800 C C . PRO A 1 100 ? 14.656 11.045 7.644 1.00 73.75 100 PRO A C 1
ATOM 802 O O . PRO A 1 100 ? 14.710 10.132 8.466 1.00 73.75 100 PRO A O 1
ATOM 805 N N . PRO A 1 101 ? 15.407 11.028 6.535 1.00 67.75 101 PRO A N 1
ATOM 806 C CA . PRO A 1 101 ? 16.425 10.017 6.322 1.00 67.75 101 PRO A CA 1
ATOM 807 C C . PRO A 1 101 ? 17.655 10.272 7.185 1.00 67.75 101 PRO A C 1
ATOM 809 O O . PRO A 1 101 ? 18.610 10.921 6.760 1.00 67.75 101 PRO A O 1
ATOM 812 N N . ASP A 1 102 ? 17.624 9.745 8.394 1.00 73.38 102 ASP A N 1
ATOM 813 C CA . ASP A 1 102 ? 18.771 9.642 9.282 1.00 73.38 102 ASP A CA 1
ATOM 814 C C . ASP A 1 102 ? 19.012 8.171 9.654 1.00 73.38 102 ASP A C 1
ATOM 816 O O . ASP A 1 102 ? 18.525 7.253 8.990 1.00 73.38 102 ASP A O 1
ATOM 820 N N . GLU A 1 103 ? 19.790 7.932 10.706 1.00 68.31 103 GLU A N 1
ATOM 821 C CA . GLU A 1 103 ? 20.090 6.588 11.203 1.00 68.31 103 GLU A CA 1
ATOM 822 C C . GLU A 1 103 ? 18.862 5.804 11.706 1.00 68.31 103 GLU A C 1
ATOM 824 O O . GLU A 1 103 ? 18.943 4.586 11.884 1.00 68.31 103 GLU A O 1
ATOM 829 N N . HIS A 1 104 ? 17.720 6.465 11.920 1.00 70.56 104 HIS A N 1
ATOM 830 C CA . HIS A 1 104 ? 16.472 5.853 12.375 1.00 70.56 104 HIS A CA 1
ATOM 831 C C . HIS A 1 104 ? 15.471 5.591 11.246 1.00 70.56 104 HIS A C 1
ATOM 833 O O . HIS A 1 104 ? 14.432 4.971 11.494 1.00 70.56 104 HIS A O 1
ATOM 839 N N . ASN A 1 105 ? 15.770 6.015 10.016 1.00 79.25 105 ASN A N 1
ATOM 840 C CA . ASN A 1 105 ? 14.964 5.712 8.839 1.00 79.25 105 ASN A CA 1
ATOM 841 C C . ASN A 1 105 ? 15.790 4.990 7.760 1.00 79.25 105 ASN A C 1
ATOM 843 O O . ASN A 1 105 ? 16.976 4.700 7.911 1.00 79.25 105 ASN A O 1
ATOM 847 N N . PHE A 1 106 ? 15.147 4.620 6.659 1.00 90.06 106 PHE A N 1
ATOM 848 C CA . PHE A 1 106 ? 15.813 3.926 5.570 1.00 90.06 106 PHE A CA 1
ATOM 849 C C . PHE A 1 106 ? 16.641 4.887 4.711 1.00 90.06 106 PHE A C 1
ATOM 851 O O . PHE A 1 106 ? 16.224 6.007 4.420 1.00 90.06 106 PHE A O 1
ATOM 858 N N . ALA A 1 107 ? 17.795 4.424 4.223 1.00 89.56 107 ALA A N 1
ATOM 859 C CA . ALA A 1 107 ? 18.577 5.188 3.250 1.00 89.56 107 ALA A CA 1
ATOM 860 C C . ALA A 1 107 ? 17.849 5.260 1.892 1.00 89.56 107 ALA A C 1
ATOM 862 O O . ALA A 1 107 ? 17.661 6.339 1.334 1.00 89.56 107 ALA A O 1
ATOM 863 N N . GLY A 1 108 ? 17.394 4.101 1.419 1.00 91.81 108 GLY A N 1
ATOM 864 C CA . GLY A 1 108 ? 16.661 3.888 0.176 1.00 91.81 108 GLY A CA 1
ATOM 865 C C . GLY A 1 108 ? 16.335 2.397 0.053 1.00 91.81 108 GLY A C 1
ATOM 866 O O . GLY A 1 108 ? 17.156 1.635 -0.460 1.00 91.81 108 GLY A O 1
ATOM 867 N N . PRO A 1 109 ? 15.186 1.947 0.588 1.00 94.81 109 PRO A N 1
ATOM 868 C CA . PRO A 1 109 ? 14.791 0.541 0.614 1.00 94.81 109 PRO A CA 1
ATOM 869 C C . PRO A 1 109 ? 14.820 -0.103 -0.771 1.00 94.81 109 PRO A C 1
ATOM 871 O O . PRO A 1 109 ? 14.199 0.413 -1.695 1.00 94.81 109 PRO A O 1
ATOM 874 N N . MET A 1 110 ? 15.473 -1.259 -0.895 1.00 94.81 110 MET A N 1
ATOM 875 C CA . MET A 1 110 ? 15.546 -2.039 -2.140 1.00 94.81 110 MET A CA 1
ATOM 876 C C . MET A 1 110 ? 15.057 -3.469 -1.987 1.00 94.81 110 MET A C 1
ATOM 878 O O . MET A 1 110 ? 14.461 -4.021 -2.908 1.00 94.81 110 MET A O 1
ATOM 882 N N . SER A 1 111 ? 15.332 -4.079 -0.840 1.00 96.50 111 SER A N 1
ATOM 883 C CA . SER A 1 111 ? 14.997 -5.470 -0.554 1.00 96.50 111 SER A CA 1
ATOM 884 C C . SER A 1 111 ? 14.424 -5.586 0.846 1.00 96.50 111 SER A C 1
ATOM 886 O O . SER A 1 111 ? 14.806 -4.837 1.745 1.00 96.50 111 SER A O 1
ATOM 888 N N . VAL A 1 112 ? 13.515 -6.537 1.026 1.00 97.69 112 VAL A N 1
ATOM 889 C CA . VAL A 1 112 ? 12.854 -6.799 2.301 1.00 97.69 112 VAL A CA 1
ATOM 890 C C . VAL A 1 112 ? 12.722 -8.303 2.512 1.00 97.69 112 VAL A C 1
ATOM 892 O O . VAL A 1 112 ? 12.382 -9.046 1.592 1.00 97.69 112 VAL A O 1
ATOM 895 N N . ALA A 1 113 ? 12.995 -8.756 3.731 1.00 96.62 113 ALA A N 1
ATOM 896 C CA . ALA A 1 113 ? 12.820 -10.140 4.147 1.00 96.62 113 ALA A CA 1
ATOM 897 C C . ALA A 1 113 ? 12.348 -10.206 5.601 1.00 96.62 113 ALA A C 1
ATOM 899 O O . ALA A 1 113 ? 12.681 -9.341 6.409 1.00 96.62 113 ALA A O 1
ATOM 900 N N . VAL A 1 114 ? 11.604 -11.255 5.947 1.00 95.88 114 VAL A N 1
ATOM 901 C CA . VAL A 1 114 ? 11.181 -11.516 7.328 1.00 95.88 114 VAL A CA 1
ATOM 902 C C . VAL A 1 114 ? 11.949 -12.718 7.860 1.00 95.88 114 VAL A C 1
ATOM 904 O O . VAL A 1 114 ? 11.928 -13.799 7.273 1.00 95.88 114 VAL A O 1
ATOM 907 N N . SER A 1 115 ? 12.652 -12.529 8.972 1.00 95.12 115 SER A N 1
ATOM 908 C CA . SER A 1 115 ? 13.421 -13.588 9.622 1.00 95.12 115 SER A CA 1
ATOM 909 C C . SER A 1 115 ? 12.512 -14.667 10.234 1.00 95.12 115 SER A C 1
ATOM 911 O O . SER A 1 115 ? 11.334 -14.411 10.499 1.00 95.12 115 SER A O 1
ATOM 913 N N . PRO A 1 116 ? 13.050 -15.855 10.572 1.00 93.94 116 PRO A N 1
ATOM 914 C CA . PRO A 1 116 ? 12.303 -16.872 11.318 1.00 93.94 116 PRO A CA 1
ATOM 915 C C . PRO A 1 116 ? 11.794 -16.408 12.693 1.00 93.94 116 PRO A C 1
ATOM 917 O O . PRO A 1 116 ? 10.880 -17.017 13.236 1.00 93.94 116 PRO A O 1
ATOM 920 N N . LYS A 1 117 ? 12.375 -15.340 13.260 1.00 93.00 117 LYS A N 1
ATOM 921 C CA . LYS A 1 117 ? 11.946 -14.739 14.534 1.00 93.00 117 LYS A CA 1
ATOM 922 C C . LYS A 1 117 ? 10.856 -13.671 14.369 1.00 93.00 117 LYS A C 1
ATOM 924 O O . LYS A 1 117 ? 10.422 -13.109 15.366 1.00 93.00 117 LYS A O 1
ATOM 929 N N . GLY A 1 118 ? 10.456 -13.357 13.136 1.00 92.94 118 GLY A N 1
ATOM 930 C CA . GLY A 1 118 ? 9.465 -12.318 12.849 1.00 92.94 118 GLY A CA 1
ATOM 931 C C . GLY A 1 118 ? 10.030 -10.897 12.736 1.00 92.94 118 GLY A C 1
ATOM 932 O O . GLY A 1 118 ? 9.268 -9.976 12.466 1.00 92.94 118 GLY A O 1
ATOM 933 N N . ASP A 1 119 ? 11.343 -10.689 12.888 1.00 95.12 119 ASP A N 1
ATOM 934 C CA . ASP A 1 119 ? 11.967 -9.393 12.575 1.00 95.12 119 ASP A CA 1
ATOM 935 C C . ASP A 1 119 ? 11.981 -9.153 11.059 1.00 95.12 119 ASP A C 1
ATOM 937 O O . ASP A 1 119 ? 12.270 -10.078 10.292 1.00 95.12 119 ASP A O 1
ATOM 941 N N . ILE A 1 120 ? 11.747 -7.911 10.632 1.00 96.00 120 ILE A N 1
ATOM 942 C CA . ILE A 1 120 ? 11.862 -7.492 9.229 1.00 96.00 120 ILE A CA 1
ATOM 943 C C . ILE A 1 120 ? 13.260 -6.916 9.005 1.00 96.00 120 ILE A C 1
ATOM 945 O O . ILE A 1 120 ? 13.717 -6.063 9.760 1.00 96.00 120 ILE A O 1
ATOM 949 N N . TYR A 1 121 ? 13.926 -7.352 7.945 1.00 96.81 121 TYR A N 1
ATOM 950 C CA . TYR A 1 121 ? 15.212 -6.832 7.501 1.00 96.81 121 TYR A CA 1
ATOM 951 C C . TYR A 1 121 ? 15.042 -6.129 6.163 1.00 96.81 121 TYR A C 1
ATOM 953 O O . TYR A 1 121 ? 14.448 -6.687 5.240 1.00 96.81 121 TYR A O 1
ATOM 961 N N . VAL A 1 122 ? 15.577 -4.915 6.063 1.00 97.19 122 VAL A N 1
ATOM 962 C CA . VAL A 1 122 ? 15.507 -4.082 4.862 1.00 97.19 122 VAL A CA 1
ATOM 963 C C . VAL A 1 122 ? 16.917 -3.766 4.394 1.00 97.19 122 VAL A C 1
ATOM 965 O O . VAL A 1 122 ? 17.665 -3.083 5.095 1.00 97.19 122 VAL A O 1
ATOM 968 N N . GLY A 1 123 ? 17.272 -4.247 3.207 1.00 95.56 123 GLY A N 1
ATOM 969 C CA . GLY A 1 123 ? 18.485 -3.828 2.517 1.00 95.56 123 GLY A CA 1
ATOM 970 C C . GLY A 1 123 ? 18.214 -2.530 1.769 1.00 95.56 123 GLY A C 1
ATOM 971 O O . GLY A 1 123 ? 17.305 -2.472 0.936 1.00 95.56 123 GLY A O 1
ATOM 972 N N . SER A 1 124 ? 18.994 -1.501 2.075 1.00 93.56 124 SER A N 1
ATOM 973 C CA . SER A 1 124 ? 18.880 -0.172 1.491 1.00 93.56 124 SER A CA 1
ATOM 974 C C . SER A 1 124 ? 20.160 0.229 0.779 1.00 93.56 124 SER A C 1
ATOM 976 O O . SER A 1 124 ? 21.259 -0.102 1.224 1.00 93.56 124 SER A O 1
ATOM 978 N N . ILE A 1 125 ? 20.005 1.016 -0.276 1.00 90.75 125 ILE A N 1
ATOM 979 C CA . ILE A 1 125 ? 21.098 1.734 -0.925 1.00 90.75 125 ILE A CA 1
ATOM 980 C C . ILE A 1 125 ? 20.711 3.206 -1.039 1.00 90.75 125 ILE A C 1
ATOM 982 O O . ILE A 1 125 ? 19.536 3.551 -0.988 1.00 90.75 125 ILE A O 1
ATOM 986 N N . HIS A 1 126 ? 21.682 4.089 -1.181 1.00 86.00 126 HIS A N 1
ATOM 987 C CA . HIS A 1 126 ? 21.469 5.483 -1.529 1.00 86.00 126 HIS A CA 1
ATOM 988 C C . HIS A 1 126 ? 22.717 5.987 -2.245 1.00 86.00 126 HIS A C 1
ATOM 990 O O . HIS A 1 126 ? 23.817 5.478 -2.031 1.00 86.00 126 HIS A O 1
ATOM 996 N N . ASP A 1 127 ? 22.547 6.972 -3.126 1.00 76.69 127 ASP A N 1
ATOM 997 C CA . ASP A 1 127 ? 23.677 7.599 -3.821 1.00 76.69 127 ASP A CA 1
ATOM 998 C C . ASP A 1 127 ? 24.608 6.580 -4.516 1.00 76.69 127 ASP A C 1
ATOM 1000 O O . ASP A 1 127 ? 25.823 6.746 -4.612 1.00 76.69 127 ASP A O 1
ATOM 1004 N N . SER A 1 128 ? 24.029 5.453 -4.936 1.00 66.38 128 SER A N 1
ATOM 1005 C CA . SER A 1 128 ? 24.731 4.390 -5.648 1.00 66.38 128 SER A CA 1
ATOM 1006 C C . SER A 1 128 ? 25.043 4.851 -7.067 1.00 66.38 128 SER A C 1
ATOM 1008 O O . SER A 1 128 ? 24.376 5.761 -7.546 1.00 66.38 128 SER A O 1
ATOM 1010 N N . GLY A 1 129 ? 26.001 4.228 -7.759 1.00 56.22 129 GLY A N 1
ATOM 1011 C CA . GLY A 1 129 ? 26.563 4.657 -9.055 1.00 56.22 129 GLY A CA 1
ATOM 1012 C C . GLY A 1 129 ? 25.592 5.119 -10.163 1.00 56.22 129 GLY A C 1
ATOM 1013 O O . GLY A 1 129 ? 26.030 5.785 -11.090 1.00 56.22 129 GLY A O 1
ATOM 1014 N N . TRP A 1 130 ? 24.286 4.862 -10.041 1.00 65.88 130 TRP A N 1
ATOM 1015 C CA . TRP A 1 130 ? 23.207 5.535 -10.782 1.00 65.88 130 TRP A CA 1
ATOM 1016 C C . TRP A 1 130 ? 23.147 7.065 -10.610 1.00 65.88 130 TRP A C 1
ATOM 1018 O O . TRP A 1 130 ? 22.825 7.770 -11.562 1.00 65.88 130 TRP A O 1
ATOM 1028 N N . LEU A 1 131 ? 23.429 7.578 -9.410 1.00 69.00 131 LEU A N 1
ATOM 1029 C CA . LEU A 1 131 ? 23.524 9.010 -9.093 1.00 69.00 131 LEU A CA 1
ATOM 1030 C C . LEU A 1 131 ? 24.981 9.496 -9.006 1.00 69.00 131 LEU A C 1
ATOM 1032 O O . LEU A 1 131 ? 25.218 10.692 -8.870 1.00 69.00 131 LEU A O 1
ATOM 1036 N N . GLY A 1 132 ? 25.948 8.579 -9.123 1.00 72.88 132 GLY A N 1
ATOM 1037 C CA . GLY A 1 132 ? 27.374 8.897 -9.193 1.00 72.88 132 GLY A CA 1
ATOM 1038 C C . GLY A 1 132 ? 28.032 9.299 -7.870 1.00 72.88 132 GLY A C 1
ATOM 1039 O O . GLY A 1 132 ? 29.111 9.886 -7.912 1.00 72.88 132 GLY A O 1
ATOM 1040 N N . GLY A 1 133 ? 27.423 9.014 -6.717 1.00 79.38 133 GLY A N 1
ATOM 1041 C CA . GLY A 1 133 ? 28.012 9.366 -5.429 1.00 79.38 133 GLY A CA 1
ATOM 1042 C C . GLY A 1 133 ? 28.570 8.189 -4.630 1.00 79.38 133 GLY A C 1
ATOM 1043 O O . GLY A 1 133 ? 29.146 7.253 -5.187 1.00 79.38 133 GLY A O 1
ATOM 1044 N N . GLN A 1 134 ? 28.509 8.284 -3.301 1.00 83.44 134 GLN A N 1
ATOM 1045 C CA . GLN A 1 134 ? 29.378 7.525 -2.387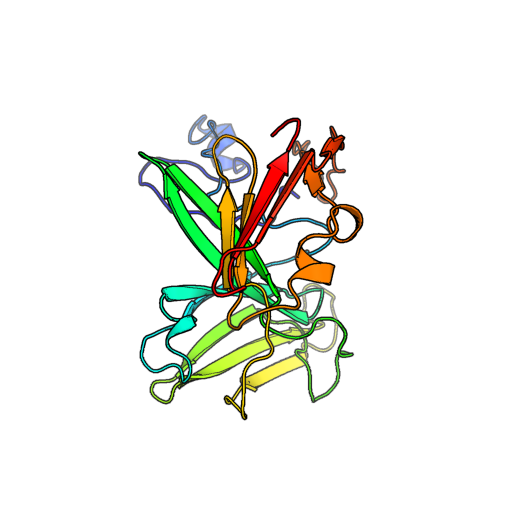 1.00 83.44 134 GLN A CA 1
ATOM 1046 C C . GLN A 1 134 ? 29.016 6.039 -2.234 1.00 83.44 134 GLN A C 1
ATOM 1048 O O . GLN A 1 134 ? 29.695 5.332 -1.492 1.00 83.44 134 GLN A O 1
ATOM 1053 N N . ASN A 1 135 ? 27.979 5.547 -2.921 1.00 83.69 135 ASN A N 1
ATOM 1054 C CA . ASN A 1 135 ? 27.466 4.182 -2.768 1.00 83.69 135 ASN A CA 1
ATOM 1055 C C . ASN A 1 135 ? 27.165 3.836 -1.303 1.00 83.69 135 ASN A C 1
ATOM 1057 O O . ASN A 1 135 ? 27.643 2.833 -0.771 1.00 83.69 135 ASN A O 1
ATOM 1061 N N . THR A 1 136 ? 26.373 4.673 -0.637 1.00 86.81 136 THR A N 1
ATOM 1062 C CA . THR A 1 136 ? 25.961 4.394 0.736 1.00 86.81 136 THR A CA 1
ATOM 1063 C C . THR A 1 136 ? 24.892 3.306 0.760 1.00 86.81 136 THR A C 1
ATOM 1065 O O . THR A 1 136 ? 24.097 3.144 -0.166 1.00 86.81 136 THR A O 1
ATOM 1068 N N . GLY A 1 137 ? 24.877 2.516 1.826 1.00 89.12 137 GLY A N 1
ATOM 1069 C CA . GLY A 1 137 ? 23.900 1.454 2.006 1.00 89.12 137 GLY A CA 1
ATOM 1070 C C . GLY A 1 137 ? 23.771 1.074 3.467 1.00 89.12 137 GLY A C 1
ATOM 1071 O O . GLY A 1 137 ? 24.654 1.353 4.279 1.00 89.12 137 GLY A O 1
ATOM 1072 N N . SER A 1 138 ? 22.648 0.457 3.807 1.00 91.69 138 SER A N 1
ATOM 1073 C CA . SER A 1 138 ? 22.370 0.003 5.165 1.00 91.69 138 SER A CA 1
ATOM 1074 C C . SER A 1 138 ? 21.550 -1.278 5.158 1.00 91.69 138 SER A C 1
ATOM 1076 O O . SER A 1 138 ? 20.829 -1.581 4.206 1.00 91.69 138 SER A O 1
ATOM 1078 N N . ILE A 1 139 ? 21.660 -2.036 6.247 1.00 94.06 139 ILE A N 1
ATOM 1079 C CA . ILE A 1 139 ? 20.725 -3.109 6.570 1.00 94.06 139 ILE A CA 1
ATOM 1080 C C . ILE A 1 139 ? 20.009 -2.688 7.846 1.00 94.06 139 ILE A C 1
ATOM 1082 O O . ILE A 1 139 ? 20.617 -2.626 8.913 1.00 94.06 139 ILE A O 1
ATOM 1086 N N . THR A 1 140 ? 18.717 -2.399 7.730 1.00 93.44 140 THR A N 1
ATOM 1087 C CA . THR A 1 140 ? 17.886 -1.975 8.858 1.00 93.44 140 THR A CA 1
ATOM 1088 C C . THR A 1 140 ? 17.070 -3.157 9.354 1.00 93.44 140 THR A C 1
ATOM 1090 O O . THR A 1 140 ? 16.363 -3.797 8.576 1.00 93.44 140 THR A O 1
ATOM 1093 N N . ARG A 1 141 ? 17.140 -3.436 10.659 1.00 94.44 141 ARG A N 1
ATOM 1094 C CA . ARG A 1 141 ? 16.248 -4.389 11.327 1.00 94.44 141 ARG A CA 1
ATOM 1095 C C . ARG A 1 141 ? 15.090 -3.636 11.971 1.00 94.44 141 ARG A C 1
ATOM 1097 O O . ARG A 1 141 ? 15.318 -2.779 12.820 1.00 94.44 141 ARG A O 1
ATOM 1104 N N . LEU A 1 142 ? 13.866 -4.011 11.625 1.00 92.38 142 LEU A N 1
ATOM 1105 C CA . LEU A 1 142 ? 12.650 -3.580 12.301 1.00 92.38 142 LEU A CA 1
ATOM 1106 C C . LEU A 1 142 ? 12.168 -4.717 13.198 1.00 92.38 142 LEU A C 1
ATOM 1108 O O . LEU A 1 142 ? 11.817 -5.798 12.717 1.00 92.38 142 LEU A O 1
ATOM 1112 N N . SER A 1 143 ? 12.133 -4.445 14.497 1.00 89.94 143 SER A N 1
ATOM 1113 C CA . SER A 1 143 ? 11.587 -5.356 15.497 1.00 89.94 143 SER A CA 1
ATOM 1114 C C . SER A 1 143 ? 10.271 -4.785 16.031 1.00 89.94 143 SER A C 1
ATOM 1116 O O . SER A 1 143 ? 10.237 -3.608 16.403 1.00 89.94 143 SER A O 1
ATOM 1118 N N . PRO A 1 144 ? 9.185 -5.576 16.079 1.00 84.88 144 PRO A N 1
ATOM 1119 C CA . PRO A 1 144 ? 7.935 -5.173 16.721 1.00 84.88 144 PRO A CA 1
ATOM 1120 C C . PRO A 1 144 ? 8.175 -4.661 18.149 1.00 84.88 144 PRO A C 1
ATOM 1122 O O . PRO A 1 144 ? 8.776 -5.361 18.961 1.00 84.88 144 PRO A O 1
ATOM 1125 N N . ASN A 1 145 ? 7.719 -3.445 18.464 1.00 83.00 145 ASN A N 1
ATOM 1126 C CA . ASN A 1 145 ? 8.067 -2.759 19.717 1.00 83.00 145 ASN A CA 1
ATOM 1127 C C . ASN A 1 145 ? 6.861 -2.315 20.566 1.00 83.00 145 ASN A C 1
ATOM 1129 O O . ASN A 1 145 ? 6.987 -1.399 21.377 1.00 83.00 145 ASN A O 1
ATOM 1133 N N . GLY A 1 146 ? 5.698 -2.953 20.424 1.00 84.88 146 GLY A N 1
ATOM 1134 C CA . GLY A 1 146 ? 4.547 -2.642 21.269 1.00 84.88 146 GLY A CA 1
ATOM 1135 C C . GLY A 1 146 ? 3.214 -2.927 20.600 1.00 84.88 146 GLY A C 1
ATOM 1136 O O . GLY A 1 146 ? 2.962 -4.036 20.150 1.00 84.88 146 GLY A O 1
ATOM 1137 N N . LYS A 1 147 ? 2.328 -1.930 20.594 1.00 86.81 147 LYS A N 1
ATOM 1138 C CA . LYS A 1 147 ? 1.024 -2.017 19.932 1.00 86.81 147 LYS A CA 1
ATOM 1139 C C . LYS A 1 147 ? 1.103 -1.342 18.570 1.00 86.81 147 LYS A C 1
ATOM 1141 O O . LYS A 1 147 ? 1.662 -0.253 18.461 1.00 86.81 147 LYS A O 1
ATOM 1146 N N . LEU A 1 148 ? 0.504 -1.964 17.557 1.00 87.38 148 LEU A N 1
ATOM 1147 C CA . LEU A 1 148 ? 0.326 -1.324 16.257 1.00 87.38 148 LEU A CA 1
ATOM 1148 C C . LEU A 1 148 ? -0.554 -0.069 16.385 1.00 87.38 148 LEU A C 1
ATOM 1150 O O . LEU A 1 148 ? -1.500 -0.068 17.183 1.00 87.38 148 LEU A O 1
ATOM 1154 N N . PRO A 1 149 ? -0.285 0.985 15.594 1.00 89.38 149 PRO A N 1
ATOM 1155 C CA . PRO A 1 149 ? -1.225 2.087 15.456 1.00 89.38 149 PRO A CA 1
ATOM 1156 C C . PRO A 1 149 ? -2.537 1.584 14.842 1.00 89.38 149 PRO A C 1
ATOM 1158 O O . PRO A 1 149 ? -2.547 0.643 14.045 1.00 89.38 149 PRO A O 1
ATOM 1161 N N . ASN A 1 150 ? -3.649 2.238 15.179 1.00 93.50 150 ASN A N 1
ATOM 1162 C CA . ASN A 1 150 ? -4.930 1.929 14.552 1.00 93.50 150 ASN A CA 1
ATOM 1163 C C . ASN A 1 150 ? -5.009 2.570 13.158 1.00 93.50 150 ASN A C 1
ATOM 1165 O O . ASN A 1 150 ? -5.448 3.710 13.016 1.00 93.50 150 ASN A O 1
ATOM 1169 N N . GLY A 1 151 ? -4.518 1.852 12.151 1.00 93.31 151 GLY A N 1
ATOM 1170 C CA . GLY A 1 151 ? -4.621 2.222 10.741 1.00 93.31 151 GLY A CA 1
ATOM 1171 C C . GLY A 1 151 ? -5.658 1.395 9.981 1.00 93.31 151 GLY A C 1
ATOM 1172 O O . GLY A 1 151 ? -6.326 0.525 10.545 1.00 93.31 151 GLY A O 1
ATOM 1173 N N . ILE A 1 152 ? -5.744 1.642 8.673 1.00 96.75 152 ILE A N 1
ATOM 1174 C CA . ILE A 1 152 ? -6.519 0.801 7.756 1.00 96.75 152 ILE A CA 1
ATOM 1175 C C . ILE A 1 152 ? -5.834 -0.567 7.674 1.00 96.75 152 ILE A C 1
ATOM 1177 O O . ILE A 1 152 ? -4.652 -0.662 7.327 1.00 96.75 152 ILE A O 1
ATOM 1181 N N . LYS A 1 153 ? -6.584 -1.618 7.993 1.00 96.81 153 LYS A N 1
ATOM 1182 C CA . LYS A 1 153 ? -6.231 -3.027 7.815 1.00 96.81 153 LYS A CA 1
ATOM 1183 C C . LYS A 1 153 ? -6.482 -3.472 6.378 1.00 96.81 153 LYS A C 1
ATOM 1185 O O . LYS A 1 153 ? -5.597 -4.076 5.772 1.00 96.81 153 LYS A O 1
ATOM 1190 N N . GLU A 1 154 ? -7.622 -3.120 5.800 1.00 97.38 154 GLU A N 1
ATOM 1191 C CA . GLU A 1 154 ? -7.931 -3.437 4.406 1.00 97.38 154 GLU A CA 1
ATOM 1192 C C . GLU A 1 154 ? -8.906 -2.421 3.802 1.00 97.38 154 GLU A C 1
ATOM 1194 O O . GLU A 1 154 ? -9.726 -1.838 4.497 1.00 97.38 154 GLU A O 1
ATOM 1199 N N . LEU A 1 155 ? -8.785 -2.202 2.497 1.00 97.50 155 LEU A N 1
ATOM 1200 C CA . LEU A 1 155 ? -9.652 -1.394 1.652 1.00 97.50 155 LEU A CA 1
ATOM 1201 C C . LEU A 1 155 ? -10.157 -2.330 0.558 1.00 97.50 155 LEU A C 1
ATOM 1203 O O . LEU A 1 155 ? -9.348 -2.933 -0.153 1.00 97.50 155 LEU A O 1
ATOM 1207 N N . ARG A 1 156 ? -11.472 -2.461 0.426 1.00 96.44 156 ARG A N 1
ATOM 1208 C CA . ARG A 1 156 ? -12.116 -3.279 -0.604 1.00 96.44 156 ARG A CA 1
ATOM 1209 C C . ARG A 1 156 ? -12.965 -2.386 -1.489 1.00 96.44 156 ARG A C 1
ATOM 1211 O O . ARG A 1 156 ? -13.682 -1.534 -0.974 1.00 96.44 156 ARG A O 1
ATOM 1218 N N . ALA A 1 157 ? -12.889 -2.575 -2.801 1.00 93.25 157 ALA A N 1
ATOM 1219 C CA . ALA A 1 157 ? -13.863 -1.971 -3.702 1.00 93.25 157 ALA A CA 1
ATOM 1220 C C . ALA A 1 157 ? -15.166 -2.782 -3.634 1.00 93.25 157 ALA A C 1
ATOM 1222 O O . ALA A 1 157 ? -15.136 -4.014 -3.691 1.00 93.25 157 ALA A O 1
ATOM 1223 N N . THR A 1 158 ? -16.298 -2.099 -3.505 1.00 92.94 158 THR A N 1
ATOM 1224 C CA . THR A 1 158 ? -17.643 -2.674 -3.604 1.00 92.94 158 THR A CA 1
ATOM 1225 C C . THR A 1 158 ? -18.288 -2.230 -4.915 1.00 92.94 158 THR A C 1
ATOM 1227 O O . THR A 1 158 ? -17.764 -1.378 -5.626 1.00 92.94 158 THR A O 1
ATOM 1230 N N . HIS A 1 159 ? -19.436 -2.812 -5.264 1.00 92.12 159 HIS A N 1
ATOM 1231 C CA . HIS A 1 159 ? -20.162 -2.442 -6.486 1.00 92.12 159 HIS A CA 1
ATOM 1232 C C . HIS A 1 159 ? -20.663 -0.983 -6.503 1.00 92.12 159 HIS A C 1
ATOM 1234 O O . HIS A 1 159 ? -21.029 -0.482 -7.560 1.00 92.12 159 HIS A O 1
ATOM 1240 N N . ASP A 1 160 ? -20.711 -0.332 -5.341 1.00 95.81 160 ASP A N 1
ATOM 1241 C CA . ASP A 1 160 ? -21.273 0.999 -5.096 1.00 95.81 160 ASP A CA 1
ATOM 1242 C C . ASP A 1 160 ? -20.315 1.931 -4.325 1.00 95.81 160 ASP A C 1
ATOM 1244 O O . ASP A 1 160 ? -20.730 2.992 -3.856 1.00 95.81 160 ASP A O 1
ATOM 1248 N N . GLY A 1 161 ? -19.047 1.540 -4.157 1.00 96.94 161 GLY A N 1
ATOM 1249 C CA . GLY A 1 161 ? -18.056 2.333 -3.434 1.00 96.94 161 GLY A CA 1
ATOM 1250 C C . GLY A 1 161 ? -16.934 1.517 -2.807 1.00 96.94 161 GLY A C 1
ATOM 1251 O O . GLY A 1 161 ? -16.272 0.731 -3.487 1.00 96.94 161 GLY A O 1
ATOM 1252 N N . PHE A 1 162 ? -16.668 1.753 -1.521 1.00 97.69 162 PHE A N 1
ATOM 1253 C CA . PHE A 1 162 ? -15.506 1.203 -0.823 1.00 97.69 162 PHE A CA 1
ATOM 1254 C C . PHE A 1 162 ? -15.821 0.777 0.611 1.00 97.69 162 PHE A C 1
ATOM 1256 O O . PHE A 1 162 ? -16.612 1.405 1.309 1.00 97.69 162 PHE A O 1
ATOM 1263 N N . GLU A 1 163 ? -15.125 -0.249 1.086 1.00 98.12 163 GLU A N 1
ATOM 1264 C CA . GLU A 1 163 ? -15.140 -0.697 2.476 1.00 98.12 163 GLU A CA 1
ATOM 1265 C C . GLU A 1 163 ? -13.742 -0.557 3.084 1.00 98.12 163 GLU A C 1
ATOM 1267 O O . GLU A 1 163 ? -12.776 -1.112 2.560 1.00 98.12 163 GLU A O 1
ATOM 1272 N N . LEU A 1 164 ? -13.631 0.188 4.184 1.00 98.31 164 LEU A N 1
ATOM 1273 C CA . LEU A 1 164 ? -12.407 0.396 4.950 1.00 98.31 164 LEU A CA 1
ATOM 1274 C C . LEU A 1 164 ? -12.512 -0.362 6.273 1.00 98.31 164 LEU A C 1
ATOM 1276 O O . LEU A 1 164 ? -13.278 0.028 7.151 1.00 98.31 164 LEU A O 1
ATOM 1280 N N . GLU A 1 165 ? -11.707 -1.403 6.438 1.00 98.31 165 GLU A N 1
ATOM 1281 C CA . GLU A 1 165 ? -11.543 -2.130 7.694 1.00 98.31 165 GLU A CA 1
ATOM 1282 C C . GLU A 1 165 ? -10.342 -1.567 8.464 1.00 98.31 165 GLU A C 1
ATOM 1284 O O . GLU A 1 165 ? -9.264 -1.387 7.897 1.00 98.31 165 GLU A O 1
ATOM 1289 N N . PHE A 1 166 ? -10.496 -1.324 9.762 1.00 98.19 166 PHE A N 1
ATOM 1290 C CA . PHE A 1 166 ? -9.466 -0.832 10.679 1.00 98.19 166 PHE A CA 1
ATOM 1291 C C . PHE A 1 166 ? -9.000 -1.940 11.633 1.00 98.19 166 PHE A C 1
ATOM 1293 O O . PHE A 1 166 ? -9.748 -2.863 11.961 1.00 98.19 166 PHE A O 1
ATOM 1300 N N . PHE A 1 167 ? -7.761 -1.850 12.130 1.00 96.25 167 PHE A N 1
ATOM 1301 C CA . PHE A 1 167 ? -7.233 -2.843 13.083 1.00 96.25 167 PHE A CA 1
ATOM 1302 C C . PHE A 1 167 ? -7.997 -2.853 14.419 1.00 96.25 167 PHE A C 1
ATOM 1304 O O . PHE A 1 167 ? -8.144 -3.900 15.057 1.00 96.25 167 PHE A O 1
ATOM 1311 N N . ALA A 1 168 ? -8.499 -1.696 14.847 1.00 96.75 168 ALA A N 1
ATOM 1312 C CA . ALA A 1 168 ? -9.252 -1.509 16.079 1.00 96.75 168 ALA A CA 1
ATOM 1313 C C . ALA A 1 168 ? -10.436 -0.542 15.868 1.00 96.75 168 ALA A C 1
ATOM 1315 O O . ALA A 1 168 ? -10.461 0.185 14.872 1.00 96.75 168 ALA A O 1
ATOM 1316 N N . PRO A 1 169 ? -11.410 -0.506 16.799 1.00 98.19 169 PRO A N 1
ATOM 1317 C CA . PRO A 1 169 ? -12.542 0.412 16.718 1.00 98.19 169 PRO A CA 1
ATOM 1318 C C . PRO A 1 169 ? -12.107 1.876 16.545 1.00 98.19 169 PRO A C 1
ATOM 1320 O O . PRO A 1 169 ? -11.178 2.332 17.219 1.00 98.19 169 PRO A O 1
ATOM 1323 N N . VAL A 1 170 ? -12.785 2.614 15.667 1.00 98.00 170 VAL A N 1
ATOM 1324 C CA . VAL A 1 170 ? -12.575 4.051 15.437 1.00 98.00 170 VAL A CA 1
ATOM 1325 C C . VAL A 1 170 ? -13.661 4.896 16.110 1.00 98.00 170 VAL A C 1
ATOM 1327 O O . VAL A 1 170 ? -14.677 4.393 16.596 1.00 98.00 170 VAL A O 1
ATOM 1330 N N . ASP A 1 171 ? -13.440 6.209 16.166 1.00 98.19 171 ASP A N 1
ATOM 1331 C CA . ASP A 1 171 ? -14.465 7.160 16.594 1.00 98.19 171 ASP A CA 1
ATOM 1332 C C . ASP A 1 171 ? -15.593 7.185 15.556 1.00 98.19 171 ASP A C 1
ATOM 1334 O O . ASP A 1 171 ? -15.416 7.697 14.453 1.00 98.19 171 ASP A O 1
ATOM 1338 N N . ALA A 1 172 ? -16.750 6.628 15.917 1.00 97.62 172 ALA A N 1
ATOM 1339 C CA . ALA A 1 172 ? -17.879 6.486 15.004 1.00 97.62 172 ALA A CA 1
ATOM 1340 C C . ALA A 1 172 ? -18.409 7.832 14.487 1.00 97.62 172 ALA A C 1
ATOM 1342 O O . ALA A 1 172 ? -18.852 7.908 13.349 1.00 97.62 172 ALA A O 1
ATOM 1343 N N . LYS A 1 173 ? -18.343 8.903 15.290 1.00 97.81 173 LYS A N 1
ATOM 1344 C CA . LYS A 1 173 ? -18.832 10.220 14.868 1.00 97.81 173 LYS A CA 1
ATOM 1345 C C . LYS A 1 173 ? -17.911 10.823 13.812 1.00 97.81 173 LYS A C 1
ATOM 1347 O O . LYS A 1 173 ? -18.401 11.366 12.833 1.00 97.81 173 LYS A O 1
ATOM 1352 N N . LYS A 1 174 ? -16.594 10.719 14.007 1.00 97.62 174 LYS A N 1
ATOM 1353 C CA . LYS A 1 174 ? -15.607 11.178 13.016 1.00 97.62 174 LYS A CA 1
ATOM 1354 C C . LYS A 1 174 ? -15.617 10.310 11.764 1.00 97.62 174 LYS A C 1
ATOM 1356 O O . LYS A 1 174 ? -15.488 10.832 10.670 1.00 97.62 174 LYS A O 1
ATOM 1361 N N . ALA A 1 175 ? -15.770 9.000 11.930 1.00 97.75 175 ALA A N 1
ATOM 1362 C CA . ALA A 1 175 ? -15.816 8.060 10.820 1.00 97.75 175 ALA A CA 1
ATOM 1363 C C . ALA A 1 175 ? -17.109 8.166 9.996 1.00 97.75 175 ALA A C 1
ATOM 1365 O O . ALA A 1 175 ? -17.102 7.800 8.834 1.00 97.75 175 ALA A O 1
ATOM 1366 N N . ALA A 1 176 ? -18.207 8.664 10.570 1.00 97.88 176 ALA A N 1
ATOM 1367 C CA . ALA A 1 176 ? -19.447 8.935 9.840 1.00 97.88 176 ALA A CA 1
ATOM 1368 C C . ALA A 1 176 ? -19.454 10.305 9.133 1.00 97.88 176 ALA A C 1
ATOM 1370 O O . ALA A 1 176 ? -20.409 10.630 8.432 1.00 97.88 176 ALA A O 1
ATOM 1371 N N . ASP A 1 177 ? -18.424 11.134 9.331 1.00 97.81 177 ASP A N 1
ATOM 1372 C CA . ASP A 1 177 ? -18.321 12.430 8.668 1.00 97.81 177 ASP A CA 1
ATOM 1373 C C . ASP A 1 177 ? -17.823 12.248 7.232 1.00 97.81 177 ASP A C 1
ATOM 1375 O O . ASP A 1 177 ? -16.663 11.907 7.002 1.00 97.81 177 ASP A O 1
ATOM 1379 N N . LYS A 1 178 ? -18.694 12.501 6.252 1.00 96.31 178 LYS A N 1
ATOM 1380 C CA . LYS A 1 178 ? -18.347 12.407 4.828 1.00 96.31 178 LYS A CA 1
ATOM 1381 C C . LYS A 1 178 ? -17.172 13.309 4.436 1.00 96.31 178 LYS A C 1
ATOM 1383 O O . LYS A 1 178 ? -16.386 12.934 3.572 1.00 96.31 178 LYS A O 1
ATOM 1388 N N . GLU A 1 179 ? -17.005 14.451 5.105 1.00 95.94 179 GLU A N 1
ATOM 1389 C CA . GLU A 1 179 ? -15.934 15.412 4.815 1.00 95.94 179 GLU A CA 1
ATOM 1390 C C . GLU A 1 179 ? -14.562 14.922 5.314 1.00 95.94 179 GLU A C 1
ATOM 1392 O O . GLU A 1 179 ? -13.525 15.479 4.951 1.00 95.94 179 GLU A O 1
ATOM 1397 N N . ALA A 1 180 ? -14.524 13.846 6.112 1.00 96.50 180 ALA A N 1
ATOM 1398 C CA . ALA A 1 180 ? -13.285 13.179 6.506 1.00 96.50 180 ALA A CA 1
ATOM 1399 C C . ALA A 1 180 ? -12.658 12.354 5.365 1.00 96.50 180 ALA A C 1
ATOM 1401 O O . ALA A 1 180 ? -11.528 11.874 5.503 1.00 96.50 180 ALA A O 1
ATOM 1402 N N . TYR A 1 181 ? -13.367 12.189 4.243 1.00 96.81 181 TYR A N 1
ATOM 1403 C CA . TYR A 1 181 ? -12.955 11.358 3.119 1.00 96.81 181 TYR A CA 1
ATOM 1404 C C . TYR A 1 181 ? -12.762 12.196 1.859 1.00 96.81 181 TYR A C 1
ATOM 1406 O O . TYR A 1 181 ? -13.567 13.048 1.498 1.00 96.81 181 TYR A O 1
ATOM 1414 N N . THR A 1 182 ? -11.672 11.936 1.145 1.00 95.44 182 THR A N 1
ATOM 1415 C CA . THR A 1 182 ? -11.440 12.495 -0.187 1.00 95.44 182 THR A CA 1
ATOM 1416 C C . THR A 1 182 ? -11.037 11.365 -1.108 1.00 95.44 182 THR A C 1
ATOM 1418 O O . THR A 1 182 ? -10.053 10.670 -0.852 1.00 95.44 182 THR A O 1
ATOM 1421 N N . ILE A 1 183 ? -11.792 11.200 -2.188 1.00 95.50 183 ILE A N 1
ATOM 1422 C CA . ILE A 1 183 ? -11.567 10.161 -3.184 1.00 95.50 183 ILE A CA 1
ATOM 1423 C C . ILE A 1 183 ? -11.326 10.845 -4.528 1.00 95.50 183 ILE A C 1
ATOM 1425 O O . ILE A 1 183 ? -12.024 11.785 -4.913 1.00 95.50 183 ILE A O 1
ATOM 1429 N N . ALA A 1 184 ? -10.291 10.397 -5.230 1.00 93.44 184 ALA A N 1
ATOM 1430 C CA . ALA A 1 184 ? -9.966 10.883 -6.558 1.00 93.44 184 ALA A CA 1
ATOM 1431 C C . ALA A 1 184 ? -9.458 9.733 -7.422 1.00 93.44 184 ALA A C 1
ATOM 1433 O O . ALA A 1 184 ? -8.586 8.972 -6.996 1.00 93.44 184 ALA A O 1
ATOM 1434 N N . GLY A 1 185 ? -9.974 9.657 -8.642 1.00 92.06 185 GLY A N 1
ATOM 1435 C CA . GLY A 1 185 ? -9.489 8.765 -9.682 1.00 92.06 185 GLY A CA 1
ATOM 1436 C C . GLY A 1 185 ? -8.647 9.532 -10.695 1.00 92.06 185 GLY A C 1
ATOM 1437 O O . GLY A 1 185 ? -8.777 10.748 -10.861 1.00 92.06 185 GLY A O 1
ATOM 1438 N N . TYR A 1 186 ? -7.728 8.828 -11.341 1.00 91.62 186 TYR A N 1
ATOM 1439 C CA . TYR A 1 186 ? -6.943 9.348 -12.453 1.00 91.62 186 TYR A CA 1
ATOM 1440 C C . TYR A 1 186 ? -6.356 8.189 -13.253 1.00 91.62 186 TYR A C 1
ATOM 1442 O O . TYR A 1 186 ? -6.307 7.045 -12.805 1.00 91.62 186 TYR A O 1
ATOM 1450 N N . THR A 1 187 ? -5.892 8.508 -14.452 1.00 89.19 187 THR A N 1
ATOM 1451 C CA . THR A 1 187 ? -5.252 7.568 -15.369 1.00 89.19 187 THR A CA 1
ATOM 1452 C C . THR A 1 187 ? -3.834 8.029 -15.668 1.00 89.19 187 THR A C 1
ATOM 1454 O O . THR A 1 187 ? -3.473 9.187 -15.443 1.00 89.19 187 THR A O 1
ATOM 1457 N N . ARG A 1 188 ? -3.010 7.122 -16.187 1.00 84.94 188 ARG A N 1
ATOM 1458 C CA . ARG A 1 188 ? -1.685 7.452 -16.705 1.00 84.94 188 ARG A CA 1
ATOM 1459 C C . ARG A 1 188 ? -1.424 6.628 -17.951 1.00 84.94 188 ARG A C 1
ATOM 1461 O O . ARG A 1 188 ? -1.212 5.425 -17.868 1.00 84.94 188 ARG A O 1
ATOM 1468 N N . VAL A 1 189 ? -1.441 7.294 -19.098 1.00 82.06 189 VAL A N 1
ATOM 1469 C CA . VAL A 1 189 ? -1.147 6.675 -20.392 1.00 82.06 189 VAL A CA 1
ATOM 1470 C C . VAL A 1 189 ? 0.323 6.914 -20.710 1.00 82.06 189 VAL A C 1
ATOM 1472 O O . VAL A 1 189 ? 0.764 8.059 -20.833 1.00 82.06 189 VAL A O 1
ATOM 1475 N N . TRP A 1 190 ? 1.107 5.842 -20.805 1.00 80.75 190 TRP A N 1
ATOM 1476 C CA . TRP A 1 190 ? 2.517 5.961 -21.158 1.00 80.75 190 TRP A CA 1
ATOM 1477 C C . TRP A 1 190 ? 2.676 6.361 -22.628 1.00 80.75 190 TRP A C 1
ATOM 1479 O O . TRP A 1 190 ? 2.099 5.746 -23.518 1.00 80.75 190 TRP A O 1
ATOM 1489 N N . SER A 1 191 ? 3.483 7.392 -22.875 1.00 77.44 191 SER A N 1
ATOM 1490 C CA . SER A 1 191 ? 3.692 7.987 -24.202 1.00 77.44 191 SER A CA 1
ATOM 1491 C C . SER A 1 191 ? 5.163 8.012 -24.636 1.00 77.44 191 SER A C 1
ATOM 1493 O O . SER A 1 191 ? 5.553 8.825 -25.470 1.00 77.44 191 SER A O 1
ATOM 1495 N N . GLY A 1 192 ? 6.006 7.148 -24.059 1.00 75.81 192 GLY A N 1
ATOM 1496 C CA . GLY A 1 192 ? 7.430 7.055 -24.413 1.00 75.81 192 GLY A CA 1
ATOM 1497 C C . GLY A 1 192 ? 8.397 7.755 -23.455 1.00 75.81 192 GLY A C 1
ATOM 1498 O O . GLY A 1 192 ? 9.603 7.547 -23.556 1.00 75.81 192 GLY A O 1
ATOM 1499 N N . SER A 1 193 ? 7.911 8.570 -22.511 1.00 72.06 193 SER A N 1
ATOM 1500 C CA . SER A 1 193 ? 8.764 9.376 -21.624 1.00 72.06 193 SER A CA 1
ATOM 1501 C C . SER A 1 193 ? 8.814 8.869 -20.175 1.00 72.06 193 SER A C 1
ATOM 1503 O O . SER A 1 193 ? 7.892 8.230 -19.652 1.00 72.06 193 SER A O 1
ATOM 1505 N N . TYR A 1 194 ? 9.918 9.176 -19.487 1.00 66.06 194 TYR A N 1
ATOM 1506 C CA . TYR A 1 194 ? 10.147 8.784 -18.090 1.00 66.06 194 TYR A CA 1
ATOM 1507 C C . TYR A 1 194 ? 9.182 9.473 -17.105 1.00 66.06 194 TYR A C 1
ATOM 1509 O O . TYR A 1 194 ? 8.843 8.898 -16.075 1.00 66.06 194 TYR A O 1
ATOM 1517 N N . ALA A 1 195 ? 8.627 10.637 -17.451 1.00 71.38 195 ALA A N 1
ATOM 1518 C CA . ALA A 1 195 ? 7.746 11.426 -16.584 1.00 71.38 195 ALA A CA 1
ATOM 1519 C C . ALA A 1 195 ? 6.364 11.673 -17.218 1.00 71.38 195 ALA A C 1
ATOM 1521 O O . ALA A 1 195 ? 5.962 12.814 -17.432 1.00 71.38 195 ALA A O 1
ATOM 1522 N N . SER A 1 196 ? 5.637 10.600 -17.542 1.00 79.94 196 SER A N 1
ATOM 1523 C CA . SER A 1 196 ? 4.269 10.699 -18.063 1.00 79.94 196 SER A CA 1
ATOM 1524 C C . SER A 1 196 ? 3.354 11.392 -17.033 1.00 79.94 196 SER A C 1
ATOM 1526 O O . SER A 1 196 ? 3.296 10.949 -15.878 1.00 79.94 196 SER A O 1
ATOM 1528 N N . PRO A 1 197 ? 2.670 12.493 -17.396 1.00 82.25 197 PRO A N 1
ATOM 1529 C CA . PRO A 1 197 ? 1.749 13.165 -16.487 1.00 82.25 197 PRO A CA 1
ATOM 1530 C C . PRO A 1 197 ? 0.517 12.295 -16.211 1.00 82.25 197 PRO A C 1
ATOM 1532 O O . PRO A 1 197 ? 0.194 11.389 -16.979 1.00 82.25 197 PRO A O 1
ATOM 1535 N N . ASP A 1 198 ? -0.163 12.572 -15.101 1.00 87.19 198 ASP A N 1
ATOM 1536 C CA . ASP A 1 198 ? -1.500 12.019 -14.871 1.00 87.19 198 ASP A CA 1
ATOM 1537 C C . ASP A 1 198 ? -2.492 12.664 -15.850 1.00 87.19 198 ASP A C 1
ATOM 1539 O O . ASP A 1 198 ? -2.363 13.838 -16.209 1.00 87.19 198 ASP A O 1
ATOM 1543 N N . SER A 1 199 ? -3.513 11.911 -16.237 1.00 88.12 199 SER A N 1
ATOM 1544 C CA . SER A 1 199 ? -4.601 12.339 -17.115 1.00 88.12 199 SER A CA 1
ATOM 1545 C C . SER A 1 199 ? -5.956 11.965 -16.524 1.00 88.12 199 SER A C 1
ATOM 1547 O O . SER A 1 199 ? -6.052 11.077 -15.678 1.00 88.12 199 SER A O 1
ATOM 1549 N N . GLY A 1 200 ? -7.020 12.634 -16.977 1.00 89.56 200 GLY A N 1
ATOM 1550 C CA . GLY A 1 200 ? -8.396 12.278 -16.610 1.00 89.56 200 GLY A CA 1
ATOM 1551 C C . GLY A 1 200 ? -8.635 12.259 -15.101 1.00 89.56 200 GLY A C 1
ATOM 1552 O O . GLY A 1 200 ? -9.228 11.317 -14.592 1.00 89.56 200 GLY A O 1
ATOM 1553 N N . ARG A 1 201 ? -8.100 13.244 -14.373 1.00 91.44 201 ARG A N 1
ATOM 1554 C CA . ARG A 1 201 ? -8.282 13.334 -12.923 1.00 91.44 201 ARG A CA 1
ATOM 1555 C C . ARG A 1 201 ? -9.701 13.807 -12.614 1.00 91.44 201 ARG A C 1
ATOM 1557 O O . ARG A 1 201 ? -10.120 14.841 -13.128 1.00 91.44 201 ARG A O 1
ATOM 1564 N N . TYR A 1 202 ? -10.387 13.093 -11.735 1.00 93.31 202 TYR A N 1
ATOM 1565 C CA . TYR A 1 202 ? -11.717 13.440 -11.240 1.00 93.31 202 TYR A CA 1
ATOM 1566 C C . TYR A 1 202 ? -11.782 13.259 -9.725 1.00 93.31 202 TYR A C 1
ATOM 1568 O O . TYR A 1 202 ? -10.948 12.577 -9.123 1.00 93.31 202 TYR A O 1
ATOM 1576 N N . LYS A 1 203 ? -12.746 13.936 -9.103 1.00 94.75 203 LYS A N 1
ATOM 1577 C CA . LYS A 1 203 ? -13.100 13.730 -7.700 1.00 94.75 203 LYS A CA 1
ATOM 1578 C C . LYS A 1 203 ? -14.345 12.867 -7.657 1.00 94.75 203 LYS A C 1
ATOM 1580 O O . LYS A 1 203 ? -15.218 13.041 -8.496 1.00 94.75 203 LYS A O 1
ATOM 1585 N N . VAL A 1 204 ? -14.402 11.993 -6.669 1.00 95.88 204 VAL A N 1
ATOM 1586 C CA . VAL A 1 204 ? -15.555 11.140 -6.406 1.00 95.88 204 VAL A CA 1
ATOM 1587 C C . VAL A 1 204 ? -16.257 11.681 -5.166 1.00 95.88 204 VAL A C 1
ATOM 1589 O O . VAL A 1 204 ? -15.604 11.953 -4.153 1.00 95.88 204 VAL A O 1
ATOM 1592 N N . GLU A 1 205 ? -17.568 11.882 -5.263 1.00 96.19 205 GLU A N 1
ATOM 1593 C CA . GLU A 1 205 ? -18.395 12.342 -4.153 1.00 96.19 205 GLU A CA 1
ATOM 1594 C C . GLU A 1 205 ? -18.816 11.150 -3.290 1.00 96.19 205 GLU A C 1
ATOM 1596 O O . GLU A 1 205 ? -19.275 10.123 -3.791 1.00 96.19 205 GLU A O 1
ATOM 1601 N N . VAL A 1 206 ? -18.660 11.297 -1.974 1.00 97.81 206 VAL A N 1
ATOM 1602 C CA . VAL A 1 206 ? -19.170 10.334 -0.996 1.00 97.81 206 VAL A CA 1
ATOM 1603 C C . VAL A 1 206 ? -20.629 10.683 -0.708 1.00 97.81 206 VAL A C 1
ATOM 1605 O O . VAL A 1 206 ? -20.914 11.704 -0.080 1.00 97.81 206 VAL A O 1
ATOM 1608 N N . GLU A 1 207 ? -21.546 9.838 -1.179 1.00 97.25 207 GLU A N 1
ATOM 1609 C CA . GLU A 1 207 ? -22.991 10.015 -0.999 1.00 97.25 207 GLU A CA 1
ATOM 1610 C C . GLU A 1 207 ? -23.442 9.634 0.411 1.00 97.25 207 GLU A C 1
ATOM 1612 O O . GLU A 1 207 ? -24.305 10.293 0.988 1.00 97.25 207 GLU A O 1
ATOM 1617 N N . ASP A 1 208 ? -22.874 8.553 0.949 1.00 97.50 208 ASP A N 1
ATOM 1618 C CA . ASP A 1 208 ? -23.253 8.006 2.247 1.00 97.50 208 ASP A CA 1
ATOM 1619 C C . ASP A 1 208 ? -22.069 7.327 2.939 1.00 97.50 208 ASP A C 1
ATOM 1621 O O . ASP A 1 208 ? -21.178 6.765 2.290 1.00 97.50 208 ASP A O 1
ATOM 1625 N N . VAL A 1 209 ? -22.081 7.372 4.272 1.00 98.50 209 VAL A N 1
ATOM 1626 C CA . VAL A 1 209 ? -21.072 6.742 5.121 1.00 98.50 209 VAL A CA 1
ATOM 1627 C C . VAL A 1 209 ? -21.751 5.953 6.228 1.00 98.50 209 VAL A C 1
ATOM 1629 O O . VAL A 1 209 ? -22.381 6.516 7.121 1.00 98.50 209 VAL A O 1
ATOM 1632 N N . THR A 1 210 ? -21.562 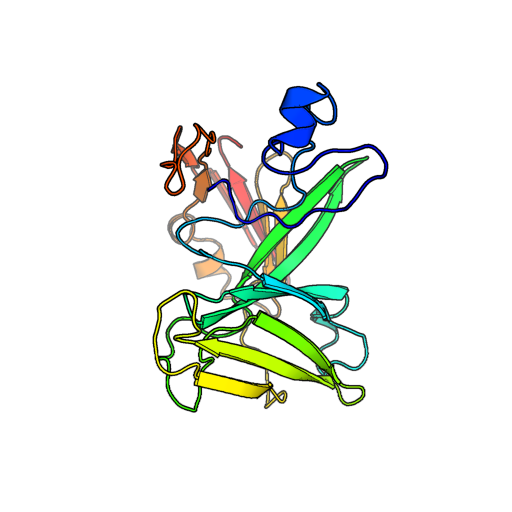4.637 6.210 1.00 98.25 210 THR A N 1
ATOM 1633 C CA . THR A 1 210 ? -22.068 3.742 7.254 1.00 98.25 210 THR A CA 1
ATOM 1634 C C . THR A 1 210 ? -20.908 3.161 8.055 1.00 98.25 210 THR A C 1
ATOM 1636 O O . THR A 1 210 ? -19.958 2.621 7.489 1.00 98.25 210 THR A O 1
ATOM 1639 N N . VAL A 1 211 ? -20.995 3.233 9.384 1.00 98.69 211 VAL A N 1
ATOM 1640 C CA . VAL A 1 211 ? -20.018 2.638 10.308 1.00 98.69 211 VAL A CA 1
ATOM 1641 C C . VAL A 1 211 ? -20.615 1.364 10.908 1.00 98.69 211 VAL A C 1
ATOM 1643 O O . VAL A 1 211 ? -21.761 1.379 11.352 1.00 98.69 211 VAL A O 1
ATOM 1646 N N . SER A 1 212 ? -19.855 0.268 10.931 1.00 98.56 212 SER A N 1
ATOM 1647 C CA . SER A 1 212 ? -20.288 -0.997 11.536 1.00 98.56 212 SER A CA 1
ATOM 1648 C C . SER A 1 212 ? -20.491 -0.889 13.052 1.00 98.56 212 SER A C 1
ATOM 1650 O O . SER A 1 212 ? -19.871 -0.060 13.720 1.00 98.56 212 SER A O 1
ATOM 1652 N N . ASP A 1 213 ? -21.301 -1.786 13.622 1.00 98.31 213 ASP A N 1
ATOM 1653 C CA . ASP A 1 213 ? -21.610 -1.806 15.062 1.00 98.31 213 ASP A CA 1
ATOM 1654 C C . ASP A 1 213 ? -20.363 -1.965 15.950 1.00 98.31 213 ASP A C 1
ATOM 1656 O O . ASP A 1 213 ? -20.252 -1.353 17.016 1.00 98.31 213 ASP A O 1
ATOM 1660 N N . ASP A 1 214 ? -19.386 -2.756 15.494 1.00 98.25 214 ASP A N 1
ATOM 1661 C CA . ASP A 1 214 ? -18.095 -2.942 16.169 1.00 98.25 214 ASP A CA 1
ATOM 1662 C C . ASP A 1 214 ? -17.121 -1.768 15.958 1.00 98.25 214 ASP A C 1
ATOM 1664 O O . ASP A 1 214 ? -16.037 -1.736 16.550 1.00 98.25 214 ASP A O 1
ATOM 1668 N N . LYS A 1 215 ? -17.527 -0.789 15.139 1.00 98.56 215 LYS A N 1
ATOM 1669 C CA . LYS A 1 215 ? -16.801 0.427 14.767 1.00 98.56 215 LYS A CA 1
ATOM 1670 C C . LYS A 1 215 ? -15.461 0.145 14.097 1.00 98.56 215 LYS A C 1
ATOM 1672 O O . LYS A 1 215 ? -14.564 0.981 14.169 1.00 98.56 215 LYS A O 1
ATOM 1677 N N . LYS A 1 216 ? -15.286 -1.027 13.487 1.00 98.44 216 LYS A N 1
ATOM 1678 C CA . LYS A 1 216 ? -14.056 -1.395 12.772 1.00 98.44 216 LYS A CA 1
ATOM 1679 C C . LYS A 1 216 ? -14.164 -1.250 11.266 1.00 98.44 216 LYS A C 1
ATOM 1681 O O . LYS A 1 216 ? -13.133 -1.293 10.609 1.00 98.44 216 LYS A O 1
ATOM 1686 N N . THR A 1 217 ? -15.362 -1.072 10.726 1.00 98.69 217 THR A N 1
ATOM 1687 C CA . THR A 1 217 ? -15.582 -1.005 9.284 1.00 98.69 217 THR A CA 1
ATOM 1688 C C . THR A 1 217 ? -16.347 0.258 8.929 1.00 98.69 217 THR A C 1
ATOM 1690 O O . THR A 1 217 ? -17.341 0.591 9.573 1.00 98.69 217 THR A O 1
ATOM 1693 N N . VAL A 1 218 ? -15.883 0.957 7.898 1.00 98.69 218 VAL A N 1
ATOM 1694 C CA . VAL A 1 218 ? -16.578 2.090 7.286 1.00 98.69 218 VAL A CA 1
ATOM 1695 C C . VAL A 1 218 ? -16.895 1.732 5.845 1.00 98.69 218 VAL A C 1
ATOM 1697 O O . VAL A 1 218 ? -15.988 1.426 5.073 1.00 98.69 218 VAL A O 1
ATOM 1700 N N . ARG A 1 219 ? -18.171 1.795 5.472 1.00 98.50 219 ARG A N 1
ATOM 1701 C CA . ARG A 1 219 ? -18.619 1.681 4.087 1.00 98.50 219 ARG A CA 1
ATOM 1702 C C . ARG A 1 219 ? -18.887 3.071 3.535 1.00 98.50 219 ARG A C 1
ATOM 1704 O O . ARG A 1 219 ? -19.707 3.802 4.082 1.00 98.50 219 ARG A O 1
ATOM 1711 N N . LEU A 1 220 ? -18.194 3.402 2.457 1.00 98.50 220 LEU A N 1
ATOM 1712 C CA . LEU A 1 220 ? -18.373 4.618 1.681 1.00 98.50 220 LEU A CA 1
ATOM 1713 C C . LEU A 1 220 ? -19.177 4.255 0.441 1.00 98.50 220 LEU A C 1
ATOM 1715 O O . LEU A 1 220 ? -18.709 3.455 -0.371 1.00 98.50 220 LEU A O 1
ATOM 1719 N N . LYS A 1 221 ? -20.361 4.839 0.290 1.00 98.06 221 LYS A N 1
ATOM 1720 C CA . LYS A 1 221 ? -21.094 4.810 -0.972 1.00 98.06 221 LYS A CA 1
ATOM 1721 C C . LYS A 1 221 ? -20.709 6.037 -1.786 1.00 98.06 221 LYS A C 1
ATOM 1723 O O . LYS A 1 221 ? -20.640 7.137 -1.238 1.00 98.06 221 LYS A O 1
ATOM 1728 N N . VAL A 1 222 ? -20.467 5.855 -3.076 1.00 97.56 222 VAL A N 1
ATOM 1729 C CA . VAL A 1 222 ? -20.033 6.934 -3.966 1.00 97.56 222 VAL A CA 1
ATOM 1730 C C . VAL A 1 222 ? -20.962 7.099 -5.160 1.00 97.56 222 VAL A C 1
ATOM 1732 O O . VAL A 1 222 ? -21.674 6.170 -5.538 1.00 97.56 222 VAL A O 1
ATOM 1735 N N . ASN A 1 223 ? -20.939 8.291 -5.750 1.00 91.19 223 ASN A N 1
ATOM 1736 C CA . ASN A 1 223 ? -21.755 8.638 -6.912 1.00 91.19 223 ASN A CA 1
ATOM 1737 C C . ASN A 1 223 ? -21.287 7.930 -8.200 1.00 91.19 223 ASN A C 1
ATOM 1739 O O . ASN A 1 223 ? -22.098 7.630 -9.075 1.00 91.19 223 ASN A O 1
ATOM 1743 N N . GLU A 1 224 ? -19.982 7.678 -8.324 1.00 86.69 224 GLU A N 1
ATOM 1744 C CA . GLU A 1 224 ? -19.356 7.037 -9.482 1.00 86.69 224 GLU A CA 1
ATOM 1745 C C . GLU A 1 224 ? -18.035 6.341 -9.107 1.00 86.69 224 GLU A C 1
ATOM 1747 O O . GLU A 1 224 ? -17.363 6.738 -8.150 1.00 86.69 224 GLU A O 1
ATOM 1752 N N . LEU A 1 225 ? -17.669 5.302 -9.867 1.00 77.62 225 LEU A N 1
ATOM 1753 C CA . LEU A 1 225 ? -16.420 4.540 -9.735 1.00 77.62 225 LEU A CA 1
ATOM 1754 C C . LEU A 1 225 ? -15.566 4.682 -10.996 1.00 77.62 225 LEU A C 1
ATOM 1756 O O . LEU A 1 225 ? -16.092 4.403 -12.097 1.00 77.62 225 LEU A O 1
#

Radius of gyration: 19.28 Å; chains: 1; bounding box: 53×33×54 Å

pLDDT: mean 91.19, std 7.91, range [56.22, 98.69]

Sequence (225 aa):
NTFNEINFLIPGKAYGVPSQSDLRNKENLEETRAAIQVPHPWTRSVNGLTCIPKQFAYDSLFDQGLGCEYNQRFLIRFTTQKVGDTVQGATYYFTRADVPPDEHNFAGPMSVAVSPKGDIYVGSIHDSGWLGGQNTGSITRLSPNGKLPNGIKELRATHDGFELEFFAPVDAKKAADKEAYTIAGYTRVWSGSYASPDSGRYKVEVEDVTVSDDKKTVRLKVNEL

Foldseek 3Di:
DFFPAAADDDPQAAADCDDPVCVVVVGNHDHDDGQERADPPVADDWAAKDAQDPLAPDPLRGRWMWTWRFPLFFIKIKDWDDDPPGIHIDIDTPDDSPDDPDPVTAQGFHYWDADSNNKIWTWHWHCCCVVDDDGDIDIDIDDDDDDDDFDFSGWDADPFGIKTFTPAADDQVCQFDQVNDWDKDWGFDDDPDPDTDIHDIDTWGFPGWDADPRNGMIDTGTPDD

Secondary structure 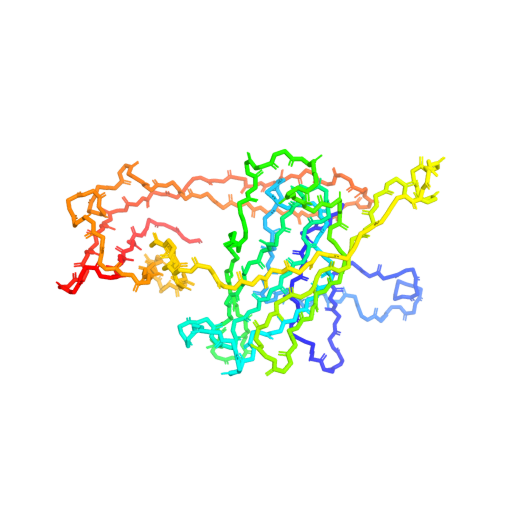(DSSP, 8-state):
---EEE----TT-B-SSPPHHHHHHT-S-SBPPPSEEE-TTT-S-EEEEEE--TTSS-GGGTT-EEEEETTTTEEEEEEEEEETTEEEEEEEESS-SSS-SSTTS-SSEEEEEE-TTS-EEEEEEES-TTT-S--EEEEEEE---SPPP--EEEEEEETTEEEEEESS---HHHHT-GGG--EEEEE----SSTTPPPEEEEEE-EEEEEE-TTS-EEEEEES--